Protein AF-Q4C1M5-F1 (afdb_monomer_lite)

pLDDT: mean 77.88, std 22.07, range [32.66, 98.25]

Sequence (222 aa):
MKLYQLATAAVITLASIFSNPIESLHQKKLTISSASAQSAYEGVRIPITENTPVGEINHFFFMIDNLWRYNAYFSQADKQAMIEDLDKIQTLTEYDNYSLICDIYMIAEAYDKAVKACEKDLKDGKVESNGIDKAYIATKQYDKAIKSIKKDKQNLDAEKDGTYLSLLHQKLGSIYFTLGQYNEAIKEYKKGLKMLKENKEKIECKTCITDSFQLSSAAWRK

Radius of gyration: 22.56 Å; chains: 1; bounding box: 46×61×69 Å

Secondary structure (DSSP, 8-state):
--THHHHHHHHHHHHHHHH-TTTTTT--S-----SS---TTGGG-----TT--HHHHHHHHHHHHHHHHTT----HHHHHHHHHHHHHHHHHS----HHHHHHHHHHTT-HHHHHHHHHHHHHTT-SS--SHHHHHHHTT-HHHHHHHHHHHHHT--TTTSHHHHHHHHHHHHHHHHHTT-HHHHHHHHHHHHHHHHHHHHHHHHHHHHHTGGGSSTTTT--

Structure (mmCIF, N/CA/C/O backbone):
data_AF-Q4C1M5-F1
#
_entry.id   AF-Q4C1M5-F1
#
loop_
_atom_site.group_PDB
_atom_site.id
_atom_site.type_symbol
_atom_site.label_atom_id
_atom_site.label_alt_id
_atom_site.label_comp_id
_atom_site.label_asym_id
_atom_site.label_entity_id
_atom_site.label_seq_id
_atom_site.pdbx_PDB_ins_code
_atom_site.Cartn_x
_atom_site.Cartn_y
_atom_site.Cartn_z
_atom_site.occupancy
_atom_site.B_iso_or_equiv
_atom_site.auth_seq_id
_atom_site.auth_comp_id
_atom_site.auth_asym_id
_atom_site.auth_atom_id
_atom_site.pdbx_PDB_model_num
ATOM 1 N N . MET A 1 1 ? -21.669 24.461 -29.499 1.00 46.06 1 MET A N 1
ATOM 2 C CA . MET A 1 1 ? -21.192 23.457 -28.520 1.00 46.06 1 MET A CA 1
ATOM 3 C C . MET A 1 1 ? -22.294 23.300 -27.477 1.00 46.06 1 MET A C 1
ATOM 5 O O . MET A 1 1 ? -22.712 24.305 -26.920 1.00 46.06 1 MET A O 1
ATOM 9 N N . LYS A 1 2 ? -22.919 22.119 -27.376 1.00 36.41 2 LYS A N 1
ATOM 10 C CA . LYS A 1 2 ? -24.231 21.933 -26.720 1.00 36.41 2 LYS A CA 1
ATOM 11 C C . LYS A 1 2 ? -24.089 21.855 -25.189 1.00 36.41 2 LYS A C 1
ATOM 13 O O . LYS A 1 2 ? -23.249 21.109 -24.700 1.00 36.41 2 LYS A O 1
ATOM 18 N N . LEU A 1 3 ? -24.976 22.550 -24.465 1.00 37.38 3 LEU A N 1
ATOM 19 C CA . LEU A 1 3 ? -25.122 22.621 -22.992 1.00 37.38 3 LEU A CA 1
ATOM 20 C C . LEU A 1 3 ? -25.119 21.266 -22.243 1.00 37.38 3 LEU A C 1
ATOM 22 O O . LEU A 1 3 ? -24.933 21.236 -21.031 1.00 37.38 3 LEU A O 1
ATOM 26 N N . TYR A 1 4 ? -25.264 20.143 -22.952 1.00 38.62 4 TYR A N 1
ATOM 27 C CA . TYR A 1 4 ? -25.239 18.791 -22.390 1.00 38.62 4 TYR A CA 1
ATOM 28 C C . TYR A 1 4 ? -23.877 18.360 -21.818 1.00 38.62 4 TYR A C 1
ATOM 30 O O . TYR A 1 4 ? -23.855 17.569 -20.880 1.00 38.62 4 TYR A O 1
ATOM 38 N N . GLN A 1 5 ? -22.750 18.889 -22.315 1.00 40.41 5 GLN A N 1
ATOM 39 C CA . GLN A 1 5 ? -21.422 18.505 -21.799 1.00 40.41 5 GLN A CA 1
ATOM 40 C C . GLN A 1 5 ? -21.120 19.077 -20.402 1.00 40.41 5 GLN A C 1
ATOM 42 O O . GLN A 1 5 ? -20.398 18.453 -19.626 1.00 40.41 5 GLN A O 1
ATOM 47 N N . LEU A 1 6 ? -21.717 20.222 -20.049 1.00 39.78 6 LEU A N 1
ATOM 48 C CA . LEU A 1 6 ? -21.569 20.834 -18.722 1.00 39.78 6 LEU A CA 1
ATOM 49 C C . LEU A 1 6 ? -22.363 20.075 -17.646 1.00 39.78 6 LEU A C 1
ATOM 51 O O . LEU A 1 6 ? -21.911 19.972 -16.507 1.00 39.78 6 LEU A O 1
ATOM 55 N N . ALA A 1 7 ? -23.506 19.485 -18.009 1.00 37.97 7 ALA A N 1
ATOM 56 C CA . ALA A 1 7 ? -24.323 18.708 -17.079 1.00 37.97 7 ALA A CA 1
ATOM 57 C C . ALA A 1 7 ? -23.660 17.372 -16.695 1.00 37.97 7 ALA A C 1
ATOM 59 O O . ALA A 1 7 ? -23.698 16.979 -15.531 1.00 37.97 7 ALA A O 1
ATOM 60 N N . THR A 1 8 ? -22.989 16.696 -17.634 1.00 43.56 8 THR A N 1
ATOM 61 C CA . THR A 1 8 ? -22.274 15.438 -17.350 1.00 43.56 8 THR A CA 1
ATOM 62 C C . THR A 1 8 ? -21.055 15.631 -16.452 1.00 43.56 8 THR A C 1
ATOM 64 O O . THR A 1 8 ? -20.799 14.786 -15.599 1.00 43.56 8 THR A O 1
ATOM 67 N N . ALA A 1 9 ? -20.340 16.754 -16.581 1.00 38.09 9 ALA A N 1
ATOM 68 C CA . ALA A 1 9 ? -19.201 17.052 -15.715 1.00 38.09 9 ALA A CA 1
ATOM 69 C C . ALA A 1 9 ? -19.640 17.254 -14.253 1.00 38.09 9 ALA A C 1
ATOM 71 O O . ALA A 1 9 ? -19.045 16.666 -13.355 1.00 38.09 9 ALA A O 1
ATOM 72 N N . ALA A 1 10 ? -20.730 17.995 -14.019 1.00 41.12 10 ALA A N 1
ATOM 73 C CA . ALA A 1 10 ? -21.233 18.275 -12.672 1.00 41.12 10 ALA A CA 1
ATOM 74 C C . ALA A 1 10 ? -21.775 17.028 -11.940 1.00 41.12 10 ALA A C 1
ATOM 76 O O . ALA A 1 10 ? -21.633 16.912 -10.722 1.00 41.12 10 ALA A O 1
ATOM 77 N N . VAL A 1 11 ? -22.366 16.073 -12.670 1.00 40.09 11 VAL A N 1
ATOM 78 C CA . VAL A 1 11 ? -22.903 14.828 -12.086 1.00 40.09 11 VAL A CA 1
ATOM 79 C C . VAL A 1 11 ? -21.783 13.868 -11.668 1.00 40.09 11 VAL A C 1
ATOM 81 O O . VAL A 1 11 ? -21.888 13.230 -10.620 1.00 40.09 11 VAL A O 1
ATOM 84 N N . ILE A 1 12 ? -20.678 13.812 -12.421 1.00 46.53 12 ILE A N 1
ATOM 85 C CA . ILE A 1 12 ? -19.514 12.980 -12.073 1.00 46.53 12 ILE A CA 1
ATOM 86 C C . ILE A 1 12 ? -18.826 13.518 -10.810 1.00 46.53 12 ILE A C 1
ATOM 88 O O . ILE A 1 12 ? -18.471 12.732 -9.935 1.00 46.53 12 ILE A O 1
ATOM 92 N N . THR A 1 13 ? -18.715 14.844 -10.658 1.00 38.44 13 THR A N 1
ATOM 93 C CA . THR A 1 13 ? -18.082 15.461 -9.477 1.00 38.44 13 THR A CA 1
ATOM 94 C C . THR A 1 13 ? -18.867 15.214 -8.186 1.00 38.44 13 THR A C 1
ATOM 96 O O . THR A 1 13 ? -18.270 15.052 -7.123 1.00 38.44 13 THR A O 1
ATOM 99 N N . LEU A 1 14 ? -20.200 15.141 -8.256 1.00 37.75 14 LEU A N 1
ATOM 100 C CA . LEU A 1 14 ? -21.033 14.861 -7.084 1.00 37.75 14 LEU A CA 1
ATOM 101 C C . LEU A 1 14 ? -20.990 13.380 -6.674 1.00 37.75 14 LEU A C 1
ATOM 103 O O . LEU A 1 14 ? -20.960 13.094 -5.481 1.00 37.75 14 LEU A O 1
ATOM 107 N N . ALA A 1 15 ? -20.908 12.437 -7.618 1.00 38.75 15 ALA A N 1
ATOM 108 C CA . ALA A 1 15 ? -20.861 11.002 -7.304 1.00 38.75 15 ALA A CA 1
ATOM 109 C C . ALA A 1 15 ? -19.543 10.560 -6.627 1.00 38.75 15 ALA A C 1
ATOM 111 O O . ALA A 1 15 ? -19.547 9.669 -5.771 1.00 38.75 15 ALA A O 1
ATOM 112 N N . SER A 1 16 ? -18.422 11.215 -6.945 1.00 39.81 16 SER A N 1
ATOM 113 C CA . SER A 1 16 ? -17.119 10.961 -6.309 1.00 39.81 16 SER A CA 1
ATOM 114 C C . SER A 1 16 ? -17.051 11.410 -4.845 1.00 39.81 16 SER A C 1
ATOM 116 O O . SER A 1 16 ? -16.335 10.799 -4.058 1.00 39.81 16 SER A O 1
ATOM 118 N N . ILE A 1 17 ? -17.835 12.419 -4.447 1.00 41.72 17 ILE A N 1
ATOM 119 C CA . ILE A 1 17 ? -17.845 12.934 -3.066 1.00 41.72 17 ILE A CA 1
ATOM 120 C C . ILE A 1 17 ? -18.542 11.954 -2.105 1.00 41.72 17 ILE A C 1
ATOM 122 O O . ILE A 1 17 ? -18.159 11.859 -0.942 1.00 41.72 17 ILE A O 1
ATOM 126 N N . PHE A 1 18 ? -19.528 11.183 -2.576 1.00 38.06 18 PHE A N 1
ATOM 127 C CA . PHE A 1 18 ? -20.271 10.241 -1.726 1.00 38.06 18 PHE A CA 1
ATOM 128 C C . PHE A 1 18 ? -19.666 8.833 -1.665 1.00 38.06 18 PHE A C 1
ATOM 130 O O . PHE A 1 18 ? -20.023 8.064 -0.774 1.00 38.06 18 PHE A O 1
ATOM 137 N N . SER A 1 19 ? -18.748 8.491 -2.573 1.00 36.97 19 SER A N 1
ATOM 138 C CA . SER A 1 19 ? -18.206 7.128 -2.675 1.00 36.97 19 SER A CA 1
ATOM 139 C C . SER A 1 19 ? -16.925 6.903 -1.861 1.00 36.97 19 SER A C 1
ATOM 141 O O . SER A 1 19 ? -16.537 5.754 -1.672 1.00 36.97 19 SER A O 1
ATOM 143 N N . ASN A 1 20 ? -16.269 7.962 -1.362 1.00 37.59 20 ASN A N 1
ATOM 144 C CA . ASN A 1 20 ? -15.005 7.830 -0.629 1.00 37.59 20 ASN A CA 1
ATOM 145 C C . ASN A 1 20 ? -14.852 8.899 0.481 1.00 37.59 20 ASN A C 1
ATOM 147 O O . ASN A 1 20 ? -14.246 9.949 0.269 1.00 37.59 20 ASN A O 1
ATOM 151 N N . PRO A 1 21 ? -15.361 8.657 1.705 1.00 34.03 21 PRO A N 1
ATOM 152 C CA . PRO A 1 21 ? -15.322 9.642 2.793 1.00 34.03 21 PRO A CA 1
ATOM 153 C C . PRO A 1 21 ? -13.916 9.890 3.375 1.00 34.03 21 PRO A C 1
ATOM 155 O O . PRO A 1 21 ? -13.760 10.723 4.265 1.00 34.03 21 PRO A O 1
ATOM 158 N N . ILE A 1 22 ? -12.894 9.152 2.923 1.00 40.12 22 ILE A N 1
ATOM 159 C CA . ILE A 1 22 ? -11.532 9.202 3.478 1.00 40.12 22 ILE A CA 1
ATOM 160 C C . ILE A 1 22 ? -10.725 10.387 2.911 1.00 40.12 22 ILE A C 1
ATOM 162 O O . ILE A 1 22 ? -9.886 10.939 3.618 1.00 40.12 22 ILE A O 1
ATOM 166 N N . GLU A 1 23 ? -11.006 10.849 1.688 1.00 42.06 23 GLU A N 1
ATOM 167 C CA . GLU A 1 23 ? -10.244 11.942 1.054 1.00 42.06 23 GLU A CA 1
ATOM 168 C C . GLU A 1 23 ? -10.720 13.351 1.444 1.00 42.06 23 GLU A C 1
ATOM 170 O O . GLU A 1 23 ? -9.941 14.305 1.408 1.00 42.06 23 GLU A O 1
ATOM 175 N N . SER A 1 24 ? -11.980 13.517 1.861 1.00 36.47 24 SER A N 1
ATOM 176 C CA . SER A 1 24 ? -12.593 14.853 1.913 1.00 36.47 24 SER A CA 1
ATOM 177 C C . SER A 1 24 ? -12.262 15.686 3.158 1.00 36.47 24 SER A C 1
ATOM 179 O O . SER A 1 24 ? -12.628 16.859 3.210 1.00 36.47 24 SER A O 1
ATOM 181 N N . LEU A 1 25 ? -11.620 15.118 4.184 1.00 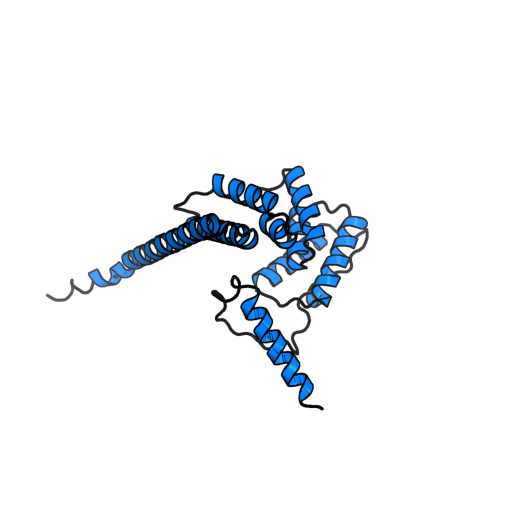34.84 25 LEU A N 1
ATOM 182 C CA . LEU A 1 25 ? -11.438 15.810 5.469 1.00 34.84 25 LEU A CA 1
ATOM 183 C C . LEU A 1 25 ? -10.075 16.494 5.640 1.00 34.84 25 LEU A C 1
ATOM 185 O O . LEU A 1 25 ? -9.946 17.318 6.543 1.00 34.84 25 LEU A O 1
ATOM 189 N N . HIS A 1 26 ? -9.089 16.235 4.769 1.00 37.88 26 HIS A N 1
ATOM 190 C CA . HIS A 1 26 ? -7.743 16.815 4.916 1.00 37.88 26 HIS A CA 1
ATOM 191 C C . HIS A 1 26 ? -7.310 17.798 3.813 1.00 37.88 26 HIS A C 1
ATOM 193 O O . HIS A 1 26 ? -6.286 18.467 3.969 1.00 37.88 26 HIS A O 1
ATOM 199 N N . GLN A 1 27 ? -8.082 17.955 2.734 1.00 41.91 27 GLN A N 1
ATOM 200 C CA . GLN A 1 27 ? -7.707 18.802 1.596 1.00 41.91 27 GLN A CA 1
ATOM 201 C C . GLN A 1 27 ? -8.578 20.060 1.477 1.00 41.91 27 GLN A C 1
ATOM 203 O O . GLN A 1 27 ? -9.412 20.200 0.590 1.00 41.91 27 GLN A O 1
ATOM 208 N N . LYS A 1 28 ? -8.325 21.049 2.340 1.00 37.88 28 LYS A N 1
ATOM 209 C CA . LYS A 1 28 ? -8.510 22.460 1.959 1.00 37.88 28 LYS A CA 1
ATOM 210 C C . LYS A 1 28 ? -7.154 23.022 1.532 1.00 37.88 28 LYS A C 1
ATOM 212 O O . LYS A 1 28 ? -6.492 23.710 2.304 1.00 37.88 28 LYS A O 1
ATOM 217 N N . LYS A 1 29 ? -6.713 22.708 0.313 1.00 36.91 29 LYS A N 1
ATOM 218 C CA . LYS A 1 29 ? -5.597 23.401 -0.355 1.00 36.91 29 LYS A CA 1
ATOM 219 C C . LYS A 1 29 ? -5.812 23.381 -1.870 1.00 36.91 29 LYS A C 1
ATOM 221 O O . LYS A 1 29 ? -6.321 22.399 -2.391 1.00 36.91 29 LYS A O 1
ATOM 226 N N . LEU A 1 30 ? -5.504 24.515 -2.509 1.00 32.66 30 LEU A N 1
ATOM 227 C CA . LEU A 1 30 ? -5.868 24.904 -3.879 1.00 32.66 30 LEU A CA 1
ATOM 228 C C . LEU A 1 30 ? -5.865 23.743 -4.890 1.00 32.66 30 LEU A C 1
ATOM 230 O O . LEU A 1 30 ? -4.808 23.252 -5.277 1.00 32.66 30 LEU A O 1
ATOM 234 N N . THR A 1 31 ? -7.044 23.395 -5.401 1.00 36.91 31 THR A N 1
ATOM 235 C CA . THR A 1 31 ? -7.178 22.637 -6.645 1.00 36.91 31 THR A CA 1
ATOM 236 C C . THR A 1 31 ? -6.845 23.569 -7.809 1.00 36.91 31 THR A C 1
ATOM 238 O O . THR A 1 31 ? -7.650 24.434 -8.165 1.00 36.91 31 THR A O 1
ATOM 241 N N . ILE A 1 32 ? -5.659 23.430 -8.399 1.00 36.84 32 ILE A N 1
ATOM 242 C CA . ILE A 1 32 ? -5.380 24.027 -9.708 1.00 36.84 32 ILE A CA 1
ATOM 243 C C . ILE A 1 32 ? -6.147 23.189 -10.739 1.00 36.84 32 ILE A C 1
ATOM 245 O O . ILE A 1 32 ? -5.939 21.984 -10.848 1.00 36.84 32 ILE A O 1
ATOM 249 N N . SER A 1 33 ? -7.076 23.824 -11.455 1.00 38.34 33 SER A N 1
ATOM 250 C CA . SER A 1 33 ? -7.873 23.229 -12.536 1.00 38.34 33 SER A CA 1
ATOM 251 C C . SER A 1 33 ? -6.967 22.575 -13.594 1.00 38.34 33 SER A C 1
ATOM 253 O O . SER A 1 33 ? -6.268 23.268 -14.330 1.00 38.34 33 SER A O 1
ATOM 255 N N . SER A 1 34 ? -6.986 21.243 -13.688 1.00 49.38 34 SER A N 1
ATOM 256 C CA . SER A 1 34 ? -6.022 20.404 -14.420 1.00 49.38 34 SER A CA 1
ATOM 257 C C . SER A 1 34 ? -6.295 20.228 -15.924 1.00 49.38 34 SER A C 1
ATOM 259 O O . SER A 1 34 ? -6.028 19.170 -16.484 1.00 49.38 34 SER A O 1
ATOM 261 N N . ALA A 1 35 ? -6.783 21.253 -16.624 1.00 35.78 35 ALA A N 1
ATOM 262 C CA . ALA A 1 35 ? -6.996 21.149 -18.076 1.00 35.78 35 ALA A CA 1
ATOM 263 C C . ALA A 1 35 ? -5.714 21.357 -18.915 1.00 35.78 35 ALA A C 1
ATOM 265 O O . ALA A 1 35 ? -5.722 21.084 -20.111 1.00 35.78 35 ALA A O 1
ATOM 266 N N . SER A 1 36 ? -4.618 21.838 -18.314 1.00 42.06 36 SER A N 1
ATOM 267 C CA . SER A 1 36 ? -3.373 22.174 -19.029 1.00 42.06 36 SER A CA 1
ATOM 268 C C . SER A 1 36 ? -2.087 21.776 -18.297 1.00 42.06 36 SER A C 1
ATOM 270 O O . SER A 1 36 ? -1.012 22.249 -18.658 1.00 42.06 36 SER A O 1
ATOM 272 N N . ALA A 1 37 ? -2.170 20.952 -17.249 1.00 48.09 37 ALA A N 1
ATOM 273 C CA . ALA A 1 37 ? -0.971 20.429 -16.605 1.00 48.09 37 ALA A CA 1
ATOM 274 C C . ALA A 1 37 ? -0.358 19.370 -17.530 1.00 48.09 37 ALA A C 1
ATOM 276 O O . ALA A 1 37 ? -0.960 18.323 -17.763 1.00 48.09 37 ALA A O 1
ATOM 277 N N . GLN A 1 38 ? 0.817 19.660 -18.087 1.00 54.31 38 GLN A N 1
ATOM 278 C CA . GLN A 1 38 ? 1.629 18.655 -18.762 1.00 54.31 38 GLN A CA 1
ATOM 279 C C . GLN A 1 38 ? 1.836 17.471 -17.808 1.00 54.31 38 GLN A C 1
ATOM 281 O O . GLN A 1 38 ? 2.061 17.692 -16.616 1.00 54.31 38 GLN A O 1
ATOM 286 N N . SER A 1 39 ? 1.682 16.240 -18.312 1.00 68.06 39 SER A N 1
ATOM 287 C CA . SER A 1 39 ? 1.763 15.031 -17.485 1.00 68.06 39 SER A CA 1
ATOM 288 C C . SER A 1 39 ? 3.058 15.041 -16.670 1.00 68.06 39 SER A C 1
ATOM 290 O O . SER A 1 39 ? 4.156 15.078 -17.228 1.00 68.06 39 SER A O 1
ATOM 292 N N . ALA A 1 40 ? 2.918 15.013 -15.342 1.00 74.75 40 ALA A N 1
ATOM 293 C CA . ALA A 1 40 ? 4.058 14.983 -14.432 1.00 74.75 40 ALA A CA 1
ATOM 294 C C . ALA A 1 40 ? 4.898 13.713 -14.635 1.00 74.75 40 ALA A C 1
ATOM 296 O O . ALA A 1 40 ? 6.110 13.738 -14.440 1.00 74.75 40 ALA A O 1
ATOM 297 N N . TYR A 1 41 ? 4.250 12.622 -15.052 1.00 80.94 41 TYR A N 1
ATOM 298 C CA . TYR A 1 41 ? 4.902 11.351 -15.327 1.00 80.94 41 TYR A CA 1
ATOM 299 C C . TYR A 1 41 ? 5.716 11.381 -16.622 1.00 80.94 41 TYR A C 1
ATOM 301 O O . TYR A 1 41 ? 6.867 10.954 -16.624 1.00 80.94 41 TYR A O 1
ATOM 309 N N . GLU A 1 42 ? 5.164 11.945 -17.700 1.00 80.00 42 GLU A N 1
ATOM 310 C CA . GLU A 1 42 ? 5.873 12.048 -18.982 1.00 80.00 42 GLU A CA 1
ATOM 311 C C . GLU A 1 42 ? 7.189 12.830 -18.834 1.00 80.00 42 GLU A C 1
ATOM 313 O O . GLU A 1 42 ? 8.190 12.490 -19.454 1.00 80.00 42 GLU A O 1
ATOM 318 N N . GLY A 1 43 ? 7.224 13.830 -17.946 1.00 80.56 43 GLY A N 1
ATOM 319 C CA . GLY A 1 43 ? 8.431 14.611 -17.661 1.00 80.56 43 GLY A CA 1
ATOM 320 C C . GLY A 1 43 ? 9.561 13.853 -16.950 1.00 80.56 43 GLY A C 1
ATOM 321 O O . GLY A 1 43 ? 10.682 14.355 -16.920 1.00 80.56 43 GLY A O 1
ATOM 322 N N . VAL A 1 44 ? 9.291 12.677 -16.372 1.00 85.31 44 VAL A N 1
ATOM 323 C CA . VAL A 1 44 ? 10.283 11.867 -15.634 1.00 85.31 44 VAL A CA 1
ATOM 324 C C . VAL A 1 44 ? 10.490 10.473 -16.231 1.00 85.31 44 VAL A C 1
ATOM 326 O O . VAL A 1 44 ? 11.293 9.698 -15.712 1.00 85.31 44 VAL A O 1
ATOM 329 N N . ARG A 1 45 ? 9.754 10.131 -17.292 1.00 88.12 45 ARG A N 1
ATOM 330 C CA . ARG A 1 45 ? 9.776 8.808 -17.915 1.00 88.12 45 ARG A CA 1
ATOM 331 C C . ARG A 1 45 ? 11.106 8.552 -18.626 1.00 88.12 45 ARG A C 1
ATOM 333 O O . ARG A 1 45 ? 11.628 9.422 -19.319 1.00 88.12 45 ARG A O 1
ATOM 340 N N . ILE A 1 46 ? 11.619 7.331 -18.493 1.00 90.19 46 ILE A N 1
ATOM 341 C CA . ILE A 1 46 ? 12.845 6.864 -19.153 1.00 90.19 46 ILE A CA 1
ATOM 342 C C . ILE A 1 46 ? 12.544 5.681 -20.088 1.00 90.19 46 ILE A C 1
ATOM 344 O O . ILE A 1 46 ? 11.601 4.924 -19.837 1.00 90.19 46 ILE A O 1
ATOM 348 N N . PRO A 1 47 ? 13.324 5.472 -21.162 1.00 91.25 47 PRO A N 1
ATOM 349 C CA . PRO A 1 47 ? 13.215 4.261 -21.964 1.00 91.25 47 PRO A CA 1
ATOM 350 C C . PRO A 1 47 ? 13.730 3.042 -21.182 1.00 91.25 47 PRO A C 1
ATOM 352 O O . PRO A 1 47 ? 14.901 2.964 -20.816 1.00 91.25 47 PRO A O 1
ATOM 355 N N . ILE A 1 48 ? 12.859 2.053 -20.967 1.00 94.56 48 ILE A N 1
ATOM 356 C CA . ILE A 1 48 ? 13.233 0.777 -20.343 1.00 94.56 48 ILE A CA 1
ATOM 357 C C . ILE A 1 48 ? 13.689 -0.222 -21.409 1.00 94.56 48 ILE A C 1
ATOM 359 O O . ILE A 1 48 ? 12.938 -0.550 -22.331 1.00 94.56 48 ILE A O 1
ATOM 363 N N . THR A 1 49 ? 14.909 -0.731 -21.252 1.00 94.44 49 THR A N 1
ATOM 364 C CA . THR A 1 49 ? 15.555 -1.737 -22.105 1.00 94.44 49 THR A CA 1
ATOM 365 C C . THR A 1 49 ? 16.236 -2.800 -21.240 1.00 94.44 49 THR A C 1
ATOM 367 O O . THR A 1 49 ? 16.392 -2.612 -20.035 1.00 94.44 49 THR A O 1
ATOM 370 N N . GLU A 1 50 ? 16.698 -3.894 -21.849 1.00 93.25 50 GLU A N 1
ATOM 371 C CA . GLU A 1 50 ? 17.466 -4.940 -21.147 1.00 93.25 50 GLU A CA 1
ATOM 372 C C . GLU A 1 50 ? 18.782 -4.435 -20.528 1.00 93.25 50 GLU A C 1
ATOM 374 O O . GLU A 1 50 ? 19.290 -5.019 -19.576 1.00 93.25 50 GLU A O 1
ATOM 379 N N . ASN A 1 51 ? 19.308 -3.312 -21.030 1.00 93.62 51 ASN A N 1
ATOM 380 C CA . ASN A 1 51 ? 20.564 -2.715 -20.579 1.00 93.62 51 ASN A CA 1
ATOM 381 C C . ASN A 1 51 ? 20.359 -1.497 -19.662 1.00 93.62 51 ASN A C 1
ATOM 383 O O . ASN A 1 51 ? 21.331 -0.812 -19.343 1.00 93.62 51 ASN A O 1
ATOM 387 N N . THR A 1 52 ? 19.120 -1.188 -19.258 1.00 95.50 52 THR A N 1
ATOM 388 C CA . THR A 1 52 ? 18.847 -0.040 -18.381 1.00 95.50 52 THR A CA 1
ATOM 389 C C . THR A 1 52 ? 19.486 -0.276 -17.003 1.00 95.50 52 THR A C 1
ATOM 391 O O . THR A 1 52 ? 19.127 -1.240 -16.321 1.00 95.50 52 THR A O 1
ATOM 394 N N . PRO A 1 53 ? 20.424 0.579 -16.548 1.00 95.31 53 PRO A N 1
ATOM 395 C CA . PRO A 1 53 ? 21.114 0.382 -15.279 1.00 95.31 53 PRO A CA 1
ATOM 396 C C . PRO A 1 53 ? 20.167 0.432 -14.075 1.00 95.31 53 PRO A C 1
ATOM 398 O O . PRO A 1 53 ? 19.306 1.306 -13.977 1.00 95.31 53 PRO A O 1
ATOM 401 N N . VAL A 1 54 ? 20.409 -0.421 -13.074 1.00 93.50 54 VAL A N 1
ATOM 402 C CA . VAL A 1 54 ? 19.634 -0.444 -11.814 1.00 93.50 54 VAL A CA 1
ATOM 403 C C . VAL A 1 54 ? 19.600 0.928 -11.126 1.00 93.50 54 VAL A C 1
ATOM 405 O O . VAL A 1 54 ? 18.578 1.318 -10.566 1.00 93.50 54 VAL A O 1
ATOM 408 N N . GLY A 1 55 ? 20.699 1.688 -11.188 1.00 94.12 55 GLY A N 1
ATOM 409 C CA . GLY A 1 55 ? 20.757 3.049 -10.644 1.00 94.12 55 GLY A CA 1
ATOM 410 C C . GLY A 1 55 ? 19.791 4.020 -11.332 1.00 94.12 55 GLY A C 1
ATOM 411 O O . GLY A 1 55 ? 19.195 4.860 -10.662 1.00 94.12 55 GLY A O 1
ATOM 412 N N . GLU A 1 56 ? 19.586 3.866 -12.641 1.00 94.94 56 GLU A N 1
ATOM 413 C CA . GLU A 1 56 ? 18.643 4.674 -13.419 1.00 94.94 56 GLU A CA 1
ATOM 414 C C . GLU A 1 56 ? 17.195 4.308 -13.073 1.00 94.94 56 GLU A C 1
ATOM 416 O O . GLU A 1 56 ? 16.379 5.194 -12.830 1.00 94.94 56 GLU A O 1
ATOM 421 N N . ILE A 1 57 ? 16.902 3.011 -12.921 1.00 95.75 57 ILE A N 1
ATOM 422 C CA . ILE A 1 57 ? 15.587 2.518 -12.472 1.00 95.75 57 ILE A CA 1
ATOM 423 C C . ILE A 1 57 ? 15.263 3.034 -11.063 1.00 95.75 57 ILE A C 1
ATOM 425 O O . ILE A 1 57 ? 14.157 3.509 -10.807 1.00 95.75 57 ILE A O 1
ATOM 429 N N . ASN A 1 58 ? 16.235 3.006 -10.148 1.00 94.75 58 ASN A N 1
ATOM 430 C CA . ASN A 1 58 ? 16.058 3.545 -8.799 1.00 94.75 58 ASN A CA 1
ATOM 431 C C . ASN A 1 58 ? 15.806 5.055 -8.810 1.00 94.75 58 ASN A C 1
ATOM 433 O O . ASN A 1 58 ? 14.948 5.534 -8.068 1.00 94.75 58 ASN A O 1
ATOM 437 N N . HIS A 1 59 ? 16.529 5.808 -9.644 1.00 92.88 59 HIS A N 1
ATOM 438 C CA . HIS A 1 59 ? 16.283 7.239 -9.797 1.00 92.88 59 HIS A CA 1
ATOM 439 C C . HIS A 1 59 ? 14.880 7.505 -10.354 1.00 92.88 59 HIS A C 1
ATOM 441 O O . HIS A 1 59 ? 14.152 8.329 -9.807 1.00 92.88 59 HIS A O 1
ATOM 447 N N . PHE A 1 60 ? 14.464 6.757 -11.374 1.00 94.06 60 PHE A N 1
ATOM 448 C CA . PHE A 1 60 ? 13.122 6.828 -11.943 1.00 94.06 60 PHE A CA 1
ATOM 449 C C . PHE A 1 60 ? 12.027 6.573 -10.895 1.00 94.06 60 PHE A C 1
ATOM 451 O O . PHE A 1 60 ? 11.115 7.387 -10.746 1.00 94.06 60 PHE A O 1
ATOM 458 N N . PHE A 1 61 ? 12.146 5.511 -10.094 1.00 94.62 61 PHE A N 1
ATOM 459 C CA . PHE A 1 61 ? 11.196 5.232 -9.009 1.00 94.62 61 PHE A CA 1
ATOM 460 C C . PHE A 1 61 ? 11.189 6.320 -7.937 1.00 94.62 61 PHE A C 1
ATOM 462 O O . PHE A 1 61 ? 10.118 6.738 -7.498 1.00 94.62 61 PHE A O 1
ATOM 469 N N . PHE A 1 62 ? 12.362 6.835 -7.562 1.00 92.25 62 PHE A N 1
ATOM 470 C CA . PHE A 1 62 ? 12.471 7.961 -6.637 1.00 92.25 62 PHE A CA 1
ATOM 471 C C . PHE A 1 62 ? 11.749 9.207 -7.166 1.00 92.25 62 PHE A C 1
ATOM 473 O O . PHE A 1 62 ? 11.071 9.898 -6.404 1.00 92.25 62 PHE A O 1
ATOM 480 N N . MET A 1 63 ? 11.848 9.501 -8.463 1.00 93.69 63 MET A N 1
ATOM 481 C CA . MET A 1 63 ? 11.146 10.633 -9.071 1.00 93.69 63 MET A CA 1
ATOM 482 C C . MET A 1 63 ? 9.623 10.457 -9.009 1.00 93.69 63 MET A C 1
ATOM 484 O O . MET A 1 63 ? 8.924 11.395 -8.622 1.00 93.69 63 MET A O 1
ATOM 488 N N . ILE A 1 64 ? 9.103 9.261 -9.310 1.00 92.19 64 ILE A N 1
ATOM 489 C CA . ILE A 1 64 ? 7.661 8.972 -9.212 1.00 92.19 64 ILE A CA 1
ATOM 490 C C . ILE A 1 64 ? 7.169 9.106 -7.766 1.00 92.19 64 ILE A C 1
ATOM 492 O O . ILE A 1 64 ? 6.156 9.765 -7.525 1.00 92.19 64 ILE A O 1
ATOM 496 N N . ASP A 1 65 ? 7.885 8.520 -6.803 1.00 90.06 65 ASP A N 1
ATOM 497 C CA . ASP A 1 65 ? 7.524 8.590 -5.383 1.00 90.06 65 ASP A CA 1
ATOM 498 C C . ASP A 1 65 ? 7.507 10.042 -4.880 1.00 90.06 65 ASP A C 1
ATOM 500 O O . ASP A 1 65 ? 6.557 10.457 -4.215 1.00 90.06 65 ASP A O 1
ATOM 504 N N . ASN A 1 66 ? 8.489 10.866 -5.266 1.00 90.06 66 ASN A N 1
ATOM 505 C CA . ASN A 1 66 ? 8.475 12.293 -4.935 1.00 90.06 66 ASN A CA 1
ATOM 506 C C . ASN A 1 66 ? 7.259 13.008 -5.521 1.00 90.06 66 ASN A C 1
ATOM 508 O O . ASN A 1 66 ? 6.567 13.724 -4.798 1.00 90.06 66 ASN A O 1
ATOM 512 N N . LEU A 1 67 ? 6.971 12.808 -6.809 1.00 90.19 67 LEU A N 1
ATOM 513 C CA . LEU A 1 67 ? 5.794 13.400 -7.445 1.00 90.19 67 LEU A CA 1
ATOM 514 C C . LEU A 1 67 ? 4.512 13.017 -6.696 1.00 90.19 67 LEU A C 1
ATOM 516 O O . LEU A 1 67 ? 3.701 13.888 -6.379 1.00 90.19 67 LEU A O 1
ATOM 520 N N . TRP A 1 68 ? 4.361 11.744 -6.336 1.00 88.56 68 TRP A N 1
ATOM 521 C CA . TRP A 1 68 ? 3.218 11.270 -5.561 1.00 88.56 68 TRP A CA 1
ATOM 522 C C . TRP A 1 68 ? 3.143 11.910 -4.165 1.00 88.56 68 TRP A C 1
ATOM 524 O O . TRP A 1 68 ? 2.088 12.420 -3.784 1.00 88.56 68 TRP A O 1
ATOM 534 N N . ARG A 1 69 ? 4.259 11.987 -3.424 1.00 85.56 69 ARG A N 1
ATOM 535 C CA . ARG A 1 69 ? 4.320 12.645 -2.100 1.00 85.56 69 ARG A CA 1
ATOM 536 C C . ARG A 1 69 ? 3.956 14.128 -2.153 1.00 85.56 69 ARG A C 1
ATOM 538 O O . ARG A 1 69 ? 3.367 14.645 -1.203 1.00 85.56 69 ARG A O 1
ATOM 545 N N . TYR A 1 70 ? 4.275 14.807 -3.252 1.00 87.00 70 TYR A N 1
ATOM 546 C CA . TYR A 1 70 ? 3.895 16.201 -3.496 1.00 87.00 70 TYR A CA 1
ATOM 547 C C . TYR A 1 70 ? 2.500 16.357 -4.130 1.00 87.00 70 TYR A C 1
ATOM 549 O O . TYR A 1 70 ? 2.137 17.460 -4.538 1.00 87.00 70 TYR A O 1
ATOM 557 N N . ASN A 1 71 ? 1.684 15.295 -4.138 1.00 82.94 71 ASN A N 1
ATOM 558 C CA . ASN A 1 71 ? 0.326 15.252 -4.693 1.00 82.94 71 ASN A CA 1
ATOM 559 C C . ASN A 1 71 ? 0.261 15.671 -6.170 1.00 82.94 71 ASN A C 1
ATOM 561 O O . ASN A 1 71 ? -0.676 16.360 -6.587 1.00 82.94 71 ASN A O 1
ATOM 565 N N . ALA A 1 72 ? 1.256 15.273 -6.967 1.00 87.31 72 ALA A N 1
ATOM 566 C CA . ALA A 1 72 ? 1.178 15.414 -8.412 1.00 87.31 72 ALA A CA 1
ATOM 567 C C . ALA A 1 72 ? -0.037 14.649 -8.954 1.00 87.31 72 ALA A C 1
ATOM 569 O O . ALA A 1 72 ? -0.377 13.558 -8.492 1.00 87.31 72 ALA A O 1
ATOM 570 N N . TYR A 1 73 ? -0.692 15.232 -9.954 1.00 83.31 73 TYR A N 1
ATOM 571 C CA . TYR A 1 73 ? -1.797 14.581 -10.642 1.00 83.31 73 TYR A CA 1
ATOM 572 C C . TYR A 1 73 ? -1.263 13.584 -11.677 1.00 83.31 73 TYR A C 1
ATOM 574 O O . TYR A 1 73 ? -0.507 13.973 -12.567 1.00 83.31 73 TYR A O 1
ATOM 582 N N . PHE A 1 74 ? -1.706 12.327 -11.584 1.00 86.75 74 PHE A N 1
ATOM 583 C CA . PHE A 1 74 ? -1.476 11.292 -12.592 1.00 86.75 74 PHE A CA 1
ATOM 584 C C . PHE A 1 74 ? -2.785 10.961 -13.307 1.00 86.75 74 PHE A C 1
ATOM 586 O O . PHE A 1 74 ? -3.758 10.508 -12.693 1.00 86.75 74 PHE A O 1
ATOM 593 N N . SER A 1 75 ? -2.810 11.191 -14.616 1.00 88.62 75 SER A N 1
ATOM 594 C CA . SER A 1 75 ? -3.920 10.800 -15.479 1.00 88.62 75 SER A CA 1
ATOM 595 C C . SER A 1 75 ? -4.005 9.276 -15.616 1.00 88.62 75 SER A C 1
ATOM 597 O O . SER A 1 75 ? -3.080 8.542 -15.272 1.00 88.62 75 SER A O 1
ATOM 599 N N . GLN A 1 76 ? -5.111 8.774 -16.169 1.00 88.44 76 GLN A N 1
ATOM 600 C CA . GLN A 1 76 ? -5.238 7.341 -16.461 1.00 88.44 76 GLN A CA 1
ATOM 601 C C . GLN A 1 76 ? -4.190 6.853 -17.475 1.00 88.44 76 GLN A C 1
ATOM 603 O O . GLN A 1 76 ? -3.722 5.724 -17.373 1.00 88.44 76 GLN A O 1
ATOM 608 N N . ALA A 1 77 ? -3.778 7.712 -18.413 1.00 89.62 77 ALA A N 1
ATOM 609 C CA . ALA A 1 77 ? -2.705 7.392 -19.350 1.00 89.62 77 ALA A CA 1
ATOM 610 C C . ALA A 1 77 ? -1.351 7.260 -18.634 1.00 89.62 77 ALA A C 1
ATOM 612 O O . ALA A 1 77 ? -0.602 6.332 -18.921 1.00 89.62 77 ALA A O 1
ATOM 613 N N . ASP A 1 78 ? -1.076 8.128 -17.657 1.00 92.06 78 ASP A N 1
ATOM 614 C CA . ASP A 1 78 ? 0.160 8.074 -16.865 1.00 92.06 78 ASP A CA 1
ATOM 615 C C . ASP A 1 78 ? 0.233 6.789 -16.051 1.00 92.06 78 ASP A C 1
ATOM 617 O O . ASP A 1 78 ? 1.239 6.087 -16.076 1.00 92.06 78 ASP A O 1
ATOM 621 N N . LYS A 1 79 ? -0.870 6.443 -15.382 1.00 93.38 79 LYS A N 1
ATOM 622 C CA . LYS A 1 79 ? -0.992 5.192 -14.630 1.00 93.38 79 LYS A CA 1
ATOM 623 C C . LYS A 1 79 ? -0.779 3.981 -15.536 1.00 93.38 79 LYS A C 1
ATOM 625 O O . LYS A 1 79 ? -0.042 3.071 -15.174 1.00 93.38 79 LYS A O 1
ATOM 630 N N . GLN A 1 80 ? -1.360 3.982 -16.734 1.00 93.88 80 GLN A N 1
ATOM 631 C CA . GLN A 1 80 ? -1.165 2.898 -17.695 1.00 93.88 80 GLN A CA 1
ATOM 632 C C . GLN A 1 80 ? 0.293 2.796 -18.168 1.00 93.88 80 GLN A C 1
ATOM 634 O O . GLN A 1 80 ? 0.846 1.698 -18.216 1.00 93.88 80 GLN A O 1
ATOM 639 N N . ALA A 1 81 ? 0.942 3.925 -18.446 1.00 93.12 81 ALA A N 1
ATOM 640 C CA . ALA A 1 81 ? 2.345 3.954 -18.841 1.00 93.12 81 ALA A CA 1
ATOM 641 C C . ALA A 1 81 ? 3.282 3.491 -17.705 1.00 93.12 81 ALA A C 1
ATOM 643 O O . ALA A 1 81 ? 4.208 2.725 -17.965 1.00 93.12 81 ALA A O 1
ATOM 644 N N . MET A 1 82 ? 2.986 3.845 -16.446 1.00 95.62 82 MET A N 1
ATOM 645 C CA . MET A 1 82 ? 3.673 3.296 -15.265 1.00 95.62 82 MET A CA 1
ATOM 646 C C . MET A 1 82 ? 3.592 1.773 -15.222 1.00 95.62 82 MET A C 1
ATOM 648 O O . MET A 1 82 ? 4.595 1.110 -14.969 1.00 95.62 82 MET A O 1
ATOM 652 N N . ILE A 1 83 ? 2.408 1.212 -15.477 1.00 96.75 83 ILE A N 1
ATOM 653 C CA . ILE A 1 83 ? 2.192 -0.238 -15.470 1.00 96.75 83 ILE A CA 1
ATOM 654 C C . ILE A 1 83 ? 3.015 -0.915 -16.570 1.00 96.75 83 ILE A C 1
ATOM 656 O O . ILE A 1 83 ? 3.630 -1.948 -16.316 1.00 96.75 83 ILE A O 1
ATOM 660 N N . GLU A 1 84 ? 3.040 -0.341 -17.772 1.00 95.94 84 GLU A N 1
ATOM 661 C CA . GLU A 1 84 ? 3.818 -0.867 -18.899 1.00 95.94 84 GLU A CA 1
ATOM 662 C C . GLU A 1 84 ? 5.324 -0.827 -18.637 1.00 95.94 84 GLU A C 1
ATOM 664 O O . GLU A 1 84 ? 6.034 -1.785 -18.942 1.00 95.94 84 GLU A O 1
ATOM 669 N N . ASP A 1 85 ? 5.827 0.270 -18.074 1.00 96.12 85 ASP A N 1
ATOM 670 C CA . ASP A 1 85 ? 7.252 0.403 -17.786 1.00 96.12 85 ASP A CA 1
ATOM 671 C C . ASP A 1 85 ? 7.676 -0.510 -16.631 1.00 96.12 85 ASP A C 1
ATOM 673 O O . ASP A 1 85 ? 8.746 -1.111 -16.701 1.00 96.12 85 ASP A O 1
ATOM 677 N N . LEU A 1 86 ? 6.820 -0.712 -15.624 1.00 96.50 86 LEU A N 1
ATOM 678 C CA . LEU A 1 86 ? 7.047 -1.723 -14.589 1.00 96.50 86 LEU A CA 1
ATOM 679 C C . LEU A 1 86 ? 7.066 -3.146 -15.159 1.00 96.50 86 LEU A C 1
ATOM 681 O O . LEU A 1 86 ? 7.960 -3.916 -14.812 1.00 96.50 86 LEU A O 1
ATOM 685 N N . ASP A 1 87 ? 6.152 -3.492 -16.071 1.00 96.25 87 ASP A N 1
ATOM 686 C CA . ASP A 1 87 ? 6.162 -4.801 -16.740 1.00 96.25 87 ASP A CA 1
ATOM 687 C C . ASP A 1 87 ? 7.463 -5.017 -17.526 1.00 96.25 87 ASP A C 1
ATOM 689 O O . ASP A 1 87 ? 8.054 -6.101 -17.471 1.00 96.25 87 ASP A O 1
ATOM 693 N N . LYS A 1 88 ? 7.950 -3.981 -18.225 1.00 96.56 88 LYS A N 1
ATOM 694 C CA . LYS A 1 88 ? 9.247 -4.025 -18.918 1.00 96.56 88 LYS A CA 1
ATOM 695 C C . LYS A 1 88 ? 10.399 -4.189 -17.940 1.00 96.56 88 LYS A C 1
ATOM 697 O O . LYS A 1 88 ? 11.247 -5.036 -18.187 1.00 96.56 88 LYS A O 1
ATOM 702 N N . ILE A 1 89 ? 10.429 -3.439 -16.836 1.00 96.50 89 ILE A N 1
ATOM 703 C CA . ILE A 1 89 ? 11.476 -3.564 -15.808 1.00 96.50 89 ILE A CA 1
ATOM 704 C C . ILE A 1 89 ? 11.523 -5.007 -15.297 1.00 96.50 89 ILE A C 1
ATOM 706 O O . ILE A 1 89 ? 12.588 -5.614 -15.268 1.00 96.50 89 ILE A O 1
ATOM 710 N N . GLN A 1 90 ? 10.368 -5.589 -14.974 1.00 94.75 90 GLN A N 1
ATOM 711 C CA . GLN A 1 90 ? 10.278 -6.956 -14.456 1.00 94.75 90 GLN A CA 1
ATOM 712 C C . GLN A 1 90 ? 10.616 -8.042 -15.489 1.00 94.75 90 GLN A C 1
ATOM 714 O O . GLN A 1 90 ? 10.960 -9.154 -15.097 1.00 94.75 90 GLN A O 1
ATOM 719 N N . THR A 1 91 ? 10.483 -7.750 -16.786 1.00 96.25 91 THR A N 1
ATOM 720 C CA . THR A 1 91 ? 10.710 -8.724 -17.870 1.00 96.25 91 THR A CA 1
ATOM 721 C C . THR A 1 91 ? 12.113 -8.630 -18.462 1.00 96.25 91 THR A C 1
ATOM 723 O O . THR A 1 91 ? 12.695 -9.649 -18.821 1.00 96.25 91 THR A O 1
ATOM 726 N N . LEU A 1 92 ? 12.635 -7.413 -18.613 1.00 94.94 92 LEU A N 1
ATOM 727 C CA . LEU A 1 92 ? 13.872 -7.132 -19.341 1.00 94.94 92 LEU A CA 1
ATOM 728 C C . LEU A 1 92 ? 15.088 -7.000 -18.425 1.00 94.94 92 LEU A C 1
ATOM 730 O O . LEU A 1 92 ? 16.208 -7.073 -18.912 1.00 94.94 92 LEU A O 1
ATOM 734 N N . THR A 1 93 ? 14.889 -6.777 -17.125 1.00 92.75 93 THR A N 1
ATOM 735 C CA . THR A 1 93 ? 15.981 -6.473 -16.193 1.00 92.75 93 THR A CA 1
ATOM 736 C C . THR A 1 93 ? 15.985 -7.437 -15.011 1.00 92.75 93 THR A C 1
ATOM 738 O O . THR A 1 93 ? 14.968 -8.046 -14.685 1.00 92.75 93 THR A O 1
ATOM 741 N N . GLU A 1 94 ? 17.118 -7.535 -14.315 1.00 89.19 94 GLU A N 1
ATOM 742 C CA . GLU A 1 94 ? 17.242 -8.307 -13.069 1.00 89.19 94 GLU A CA 1
ATOM 743 C C . GLU 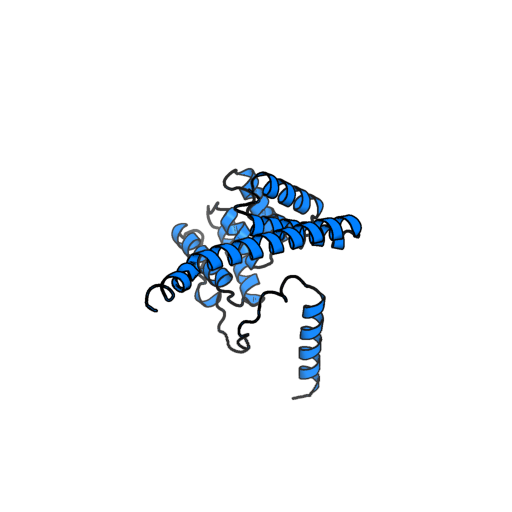A 1 94 ? 16.774 -7.518 -11.827 1.00 89.19 94 GLU A C 1
ATOM 745 O O . GLU A 1 94 ? 17.147 -7.834 -10.698 1.00 89.19 94 GLU A O 1
ATOM 750 N N . TYR A 1 95 ? 15.972 -6.464 -12.010 1.00 93.12 95 TYR A N 1
ATOM 751 C CA . TYR A 1 95 ? 15.533 -5.599 -10.919 1.00 93.12 95 TYR A CA 1
ATOM 752 C C . TYR A 1 95 ? 14.625 -6.345 -9.923 1.00 93.12 95 TYR A C 1
ATOM 754 O O . TYR A 1 95 ? 13.527 -6.791 -10.263 1.00 93.12 95 TYR A O 1
ATOM 762 N N . ASP A 1 96 ? 15.064 -6.451 -8.667 1.00 89.50 96 ASP A N 1
ATOM 763 C CA . ASP A 1 96 ? 14.451 -7.314 -7.648 1.00 89.50 96 ASP A CA 1
ATOM 764 C C . ASP A 1 96 ? 13.969 -6.568 -6.389 1.00 89.50 96 ASP A C 1
ATOM 766 O O . ASP A 1 96 ? 13.666 -7.191 -5.364 1.00 89.50 96 ASP A O 1
ATOM 770 N N . ASN A 1 97 ? 13.870 -5.236 -6.441 1.00 91.31 97 ASN A N 1
ATOM 771 C CA . ASN A 1 97 ? 13.331 -4.447 -5.334 1.00 91.31 97 ASN A CA 1
ATOM 772 C C . ASN A 1 97 ? 11.795 -4.415 -5.390 1.00 91.31 97 ASN A C 1
ATOM 774 O O . ASN A 1 97 ? 11.176 -3.497 -5.937 1.00 91.31 97 ASN A O 1
ATOM 778 N N . TYR A 1 98 ? 11.181 -5.452 -4.822 1.00 91.56 98 TYR A N 1
ATOM 779 C CA . TYR A 1 98 ? 9.731 -5.630 -4.830 1.00 91.56 98 TYR A CA 1
ATOM 780 C C . TYR A 1 98 ? 8.974 -4.630 -3.955 1.00 91.56 98 TYR A C 1
ATOM 782 O O . TYR A 1 98 ? 7.818 -4.351 -4.271 1.00 91.56 98 TYR A O 1
ATOM 790 N N . SER A 1 99 ? 9.608 -4.034 -2.938 1.00 89.56 99 SER A N 1
ATOM 791 C CA . SER A 1 99 ? 9.017 -2.919 -2.187 1.00 89.56 99 SER A CA 1
ATOM 792 C C . SER A 1 99 ? 8.740 -1.728 -3.104 1.00 89.56 99 SER A C 1
ATOM 794 O O . SER A 1 99 ? 7.617 -1.236 -3.129 1.00 89.56 99 SER A O 1
ATOM 796 N N . LEU A 1 100 ? 9.717 -1.293 -3.909 1.00 91.44 100 LEU A N 1
ATOM 797 C CA . LEU A 1 100 ? 9.499 -0.160 -4.815 1.00 91.44 100 LEU A CA 1
ATOM 798 C C . LEU A 1 100 ? 8.513 -0.511 -5.936 1.00 91.44 100 LEU A C 1
ATOM 800 O O . LEU A 1 100 ? 7.635 0.287 -6.248 1.00 91.44 100 LEU A O 1
ATOM 804 N N . ILE A 1 101 ? 8.583 -1.725 -6.493 1.00 93.56 101 ILE A N 1
ATOM 805 C CA . ILE A 1 101 ? 7.596 -2.192 -7.484 1.00 93.56 101 ILE A CA 1
ATOM 806 C C . ILE A 1 101 ? 6.172 -2.166 -6.896 1.00 93.56 101 ILE A C 1
ATOM 808 O O . ILE A 1 101 ? 5.238 -1.710 -7.557 1.00 93.56 101 ILE A O 1
ATOM 812 N N . CYS A 1 102 ? 5.999 -2.646 -5.661 1.00 93.00 102 CYS A N 1
ATOM 813 C CA . CYS A 1 102 ? 4.735 -2.603 -4.921 1.00 93.00 102 CYS A CA 1
ATOM 814 C C . CYS A 1 102 ? 4.220 -1.161 -4.798 1.00 93.00 102 CYS A C 1
ATOM 816 O O . CYS A 1 102 ? 3.083 -0.894 -5.193 1.00 93.00 102 CYS A O 1
ATOM 818 N N . ASP A 1 103 ? 5.059 -0.229 -4.341 1.00 91.38 103 ASP A N 1
ATOM 819 C CA . ASP A 1 103 ? 4.689 1.179 -4.163 1.00 91.38 103 ASP A CA 1
ATOM 820 C C . ASP A 1 103 ? 4.275 1.845 -5.483 1.00 91.38 103 ASP A C 1
ATOM 822 O O . ASP A 1 103 ? 3.225 2.489 -5.548 1.00 91.38 103 ASP A O 1
ATOM 826 N N . ILE A 1 104 ? 5.029 1.647 -6.569 1.00 93.88 104 ILE A N 1
ATOM 827 C CA . ILE A 1 104 ? 4.678 2.255 -7.860 1.00 93.88 104 ILE A CA 1
ATOM 828 C C . ILE A 1 104 ? 3.400 1.630 -8.441 1.00 93.88 104 ILE A C 1
ATOM 830 O O . ILE A 1 104 ? 2.550 2.361 -8.952 1.00 93.88 104 ILE A O 1
ATOM 834 N N . TYR A 1 105 ? 3.172 0.317 -8.302 1.00 95.62 105 TYR A N 1
ATOM 835 C CA . TYR A 1 105 ? 1.884 -0.273 -8.695 1.00 95.62 105 TYR A CA 1
ATOM 836 C C . TYR A 1 105 ? 0.708 0.254 -7.865 1.00 95.62 105 TYR A C 1
ATOM 838 O O . TYR A 1 105 ? -0.398 0.373 -8.396 1.00 95.62 105 TYR A O 1
ATOM 846 N N . MET A 1 106 ? 0.925 0.594 -6.591 1.00 93.19 106 MET A N 1
ATOM 847 C CA . MET A 1 106 ? -0.090 1.253 -5.764 1.00 93.19 106 MET A CA 1
ATOM 848 C C . MET A 1 106 ? -0.413 2.661 -6.275 1.00 93.19 106 MET A C 1
ATOM 850 O O . MET A 1 106 ? -1.590 3.015 -6.341 1.00 93.19 106 MET A O 1
ATOM 854 N N . ILE A 1 107 ? 0.600 3.440 -6.672 1.00 92.94 107 ILE A N 1
ATOM 855 C CA . ILE A 1 107 ? 0.430 4.772 -7.285 1.00 92.94 107 ILE A CA 1
ATOM 856 C C . ILE A 1 107 ? -0.331 4.666 -8.613 1.00 92.94 107 ILE A C 1
ATOM 858 O O . ILE A 1 107 ? -1.226 5.467 -8.885 1.00 92.94 107 ILE A O 1
ATOM 862 N N . ALA A 1 108 ? -0.015 3.646 -9.410 1.00 94.38 108 ALA A N 1
ATOM 863 C CA . ALA A 1 108 ? -0.674 3.368 -10.681 1.00 94.38 108 ALA A CA 1
ATOM 864 C C . ALA A 1 108 ? -2.079 2.748 -10.535 1.00 94.38 108 ALA A C 1
ATOM 866 O O . ALA A 1 108 ? -2.744 2.510 -11.539 1.00 94.38 108 ALA A O 1
ATOM 867 N N . GLU A 1 109 ? -2.534 2.468 -9.308 1.00 94.50 109 GLU A N 1
ATOM 868 C CA . GLU A 1 109 ? -3.813 1.801 -9.004 1.00 94.50 109 GLU A CA 1
ATOM 869 C C . GLU A 1 109 ? -3.949 0.397 -9.627 1.00 94.50 109 GLU A C 1
ATOM 871 O O . GLU A 1 109 ? -5.044 -0.153 -9.761 1.00 94.50 109 GLU A O 1
ATOM 876 N N . ALA A 1 110 ? -2.824 -0.243 -9.952 1.00 96.62 110 ALA A N 1
ATOM 877 C CA . ALA A 1 110 ? -2.761 -1.610 -10.455 1.00 96.62 110 ALA A CA 1
ATOM 878 C C . ALA A 1 110 ? -2.773 -2.612 -9.293 1.00 96.62 110 ALA A C 1
ATOM 880 O O . ALA A 1 110 ? -1.819 -3.365 -9.080 1.00 96.62 110 ALA A O 1
ATOM 881 N N . TYR A 1 111 ? -3.849 -2.606 -8.505 1.00 95.31 111 TYR A N 1
ATOM 882 C CA . TYR A 1 111 ? -3.859 -3.227 -7.179 1.00 95.31 111 TYR A CA 1
ATOM 883 C C . TYR A 1 111 ? -3.579 -4.737 -7.178 1.00 95.31 111 TYR A C 1
ATOM 885 O O . TYR A 1 111 ? -2.908 -5.220 -6.272 1.00 95.31 111 TYR A O 1
ATOM 893 N N . ASP A 1 112 ? -4.005 -5.488 -8.198 1.00 96.06 112 ASP A N 1
ATOM 894 C CA . ASP A 1 112 ? -3.684 -6.921 -8.298 1.00 96.06 112 ASP A CA 1
ATOM 895 C C . ASP A 1 112 ? -2.186 -7.175 -8.524 1.00 96.06 112 ASP A C 1
ATOM 897 O O . ASP A 1 112 ? -1.623 -8.140 -7.998 1.00 96.06 112 ASP A O 1
ATOM 901 N N . LYS A 1 113 ? -1.518 -6.307 -9.296 1.00 96.31 113 LYS A N 1
ATOM 902 C CA . LYS A 1 113 ? -0.062 -6.366 -9.494 1.00 96.31 113 LYS A CA 1
ATOM 903 C C . LYS A 1 113 ? 0.676 -5.899 -8.245 1.00 96.31 113 LYS A C 1
ATOM 905 O O . LYS A 1 113 ? 1.642 -6.550 -7.848 1.00 96.31 113 LYS A O 1
ATOM 910 N N . ALA A 1 114 ? 0.169 -4.854 -7.589 1.00 95.31 114 ALA A N 1
ATOM 911 C CA . ALA A 1 114 ? 0.679 -4.395 -6.304 1.00 95.31 114 ALA A CA 1
ATOM 912 C C . ALA A 1 114 ? 0.658 -5.534 -5.280 1.00 95.31 114 ALA A C 1
ATOM 914 O O . ALA A 1 114 ? 1.710 -5.874 -4.757 1.00 95.31 114 ALA A O 1
ATOM 915 N N . VAL A 1 115 ? -0.481 -6.214 -5.076 1.00 94.88 115 VAL A N 1
ATOM 916 C CA . VAL A 1 115 ? -0.582 -7.355 -4.144 1.00 94.88 115 VAL A CA 1
ATOM 917 C C . VAL A 1 115 ? 0.506 -8.395 -4.412 1.00 94.88 115 VAL A C 1
ATOM 919 O O . VAL A 1 115 ? 1.200 -8.789 -3.479 1.00 94.88 115 VAL A O 1
ATOM 922 N N . LYS A 1 116 ? 0.704 -8.805 -5.672 1.00 94.25 116 LYS A N 1
ATOM 923 C CA . LYS A 1 116 ? 1.740 -9.789 -6.033 1.00 94.25 116 LYS A CA 1
ATOM 924 C C . LYS A 1 116 ? 3.148 -9.311 -5.671 1.00 94.25 116 LYS A C 1
ATOM 926 O O . LYS A 1 116 ? 3.934 -10.095 -5.145 1.00 94.25 116 LYS A O 1
ATOM 931 N N . ALA A 1 117 ? 3.467 -8.049 -5.955 1.00 93.19 117 ALA A N 1
ATOM 932 C CA . ALA A 1 117 ? 4.767 -7.470 -5.635 1.00 93.19 117 ALA A CA 1
ATOM 933 C C . ALA A 1 117 ? 4.976 -7.351 -4.117 1.00 93.19 117 ALA A C 1
ATOM 935 O O . ALA A 1 117 ? 5.989 -7.821 -3.608 1.00 93.19 117 ALA A O 1
ATOM 936 N N . CYS A 1 118 ? 3.994 -6.824 -3.383 1.00 91.69 118 CYS A N 1
ATOM 937 C CA . CYS A 1 118 ? 4.084 -6.664 -1.933 1.00 91.69 118 CYS A CA 1
ATOM 938 C C . CYS A 1 118 ? 4.158 -8.029 -1.211 1.00 91.69 118 CYS A C 1
ATOM 940 O O . CYS A 1 118 ? 4.914 -8.187 -0.257 1.00 91.69 118 CYS A O 1
ATOM 942 N N . GLU A 1 119 ? 3.405 -9.046 -1.655 1.00 91.69 119 GLU A N 1
ATOM 943 C CA . GLU A 1 119 ? 3.492 -10.408 -1.098 1.00 91.69 119 GLU A CA 1
ATOM 944 C C . GLU A 1 119 ? 4.863 -11.047 -1.357 1.00 91.69 119 GLU A C 1
ATOM 946 O O . GLU A 1 119 ? 5.369 -11.784 -0.506 1.00 91.69 119 GLU A O 1
ATOM 951 N N . LYS A 1 120 ? 5.479 -10.756 -2.509 1.00 90.69 120 LYS A N 1
ATOM 952 C CA . LYS A 1 120 ? 6.835 -11.215 -2.813 1.00 90.69 120 LYS A CA 1
ATOM 953 C C . LYS A 1 120 ? 7.875 -10.538 -1.922 1.00 90.69 120 LYS A C 1
ATOM 955 O O . LYS A 1 120 ? 8.669 -11.244 -1.310 1.00 90.69 120 LYS A O 1
ATOM 960 N N . ASP A 1 121 ? 7.801 -9.218 -1.765 1.00 87.88 121 ASP A N 1
ATOM 961 C CA . ASP A 1 121 ? 8.674 -8.458 -0.860 1.00 87.88 121 ASP A CA 1
ATOM 962 C C . ASP A 1 121 ? 8.610 -8.982 0.588 1.00 87.88 121 ASP A C 1
ATOM 964 O O . ASP A 1 121 ? 9.636 -9.246 1.220 1.00 87.88 121 ASP A O 1
ATOM 968 N N . LEU A 1 122 ? 7.393 -9.256 1.079 1.00 84.69 122 LEU A N 1
ATOM 969 C CA . LEU A 1 122 ? 7.168 -9.851 2.400 1.00 84.69 122 LEU A CA 1
ATOM 970 C C . LEU A 1 122 ? 7.797 -11.240 2.552 1.00 84.69 122 LEU A C 1
ATOM 972 O O . LEU A 1 122 ? 8.255 -11.588 3.642 1.00 84.69 122 LEU A O 1
ATOM 976 N N . LYS A 1 123 ? 7.780 -12.057 1.494 1.00 86.38 123 LYS A N 1
ATOM 977 C CA . LYS A 1 123 ? 8.368 -13.403 1.508 1.00 86.38 123 LYS A CA 1
ATOM 978 C C . LYS A 1 123 ? 9.894 -13.349 1.512 1.00 86.38 123 LYS A C 1
ATOM 980 O O . LYS A 1 123 ? 10.516 -14.171 2.182 1.00 86.38 123 LYS A O 1
ATOM 985 N N . ASP A 1 124 ? 10.471 -12.384 0.805 1.00 81.12 124 ASP A N 1
ATOM 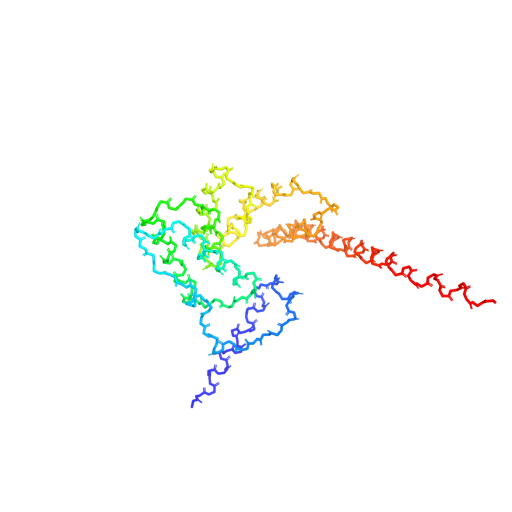986 C CA . ASP A 1 124 ? 11.920 -12.199 0.706 1.00 81.12 124 ASP A CA 1
ATOM 987 C C . ASP A 1 124 ? 12.521 -11.597 1.994 1.00 81.12 124 ASP A C 1
ATOM 989 O O . ASP A 1 124 ? 13.740 -11.512 2.132 1.00 81.12 124 ASP A O 1
ATOM 993 N N . GLY A 1 125 ? 11.678 -11.218 2.965 1.00 69.25 125 GLY A N 1
ATOM 994 C CA . GLY A 1 125 ? 12.089 -10.764 4.296 1.00 69.25 125 GLY A CA 1
ATOM 995 C C . GLY A 1 125 ? 12.769 -9.395 4.300 1.00 69.25 125 GLY A C 1
ATOM 996 O O . GLY A 1 125 ? 13.421 -9.051 5.286 1.00 69.25 125 GLY A O 1
ATOM 997 N N . LYS A 1 126 ? 12.643 -8.629 3.207 1.00 61.31 126 LYS A N 1
ATOM 998 C CA . LYS A 1 126 ? 13.375 -7.375 3.002 1.00 61.31 126 LYS A CA 1
ATOM 999 C C . LYS A 1 126 ? 12.759 -6.178 3.760 1.00 61.31 126 LYS A C 1
ATOM 1001 O O . LYS A 1 126 ? 13.527 -5.283 4.100 1.00 61.31 126 LYS A O 1
ATOM 1006 N N . VAL A 1 127 ? 11.456 -6.159 4.112 1.00 55.81 127 VAL A N 1
ATOM 1007 C CA . VAL A 1 127 ? 10.819 -5.072 4.912 1.00 55.81 127 VAL A CA 1
ATOM 1008 C C . VAL A 1 127 ? 9.605 -5.529 5.765 1.00 55.81 127 VAL A C 1
ATOM 1010 O O . VAL A 1 127 ? 8.910 -6.498 5.454 1.00 55.81 127 VAL A O 1
ATOM 1013 N N . GLU A 1 128 ? 9.323 -4.800 6.855 1.00 53.88 128 GLU A N 1
ATOM 1014 C CA . GLU A 1 128 ? 8.058 -4.811 7.609 1.00 53.88 128 GLU A CA 1
ATOM 1015 C C . GLU A 1 128 ? 6.909 -4.193 6.786 1.00 53.88 128 GLU A C 1
ATOM 1017 O O . GLU A 1 128 ? 6.880 -2.989 6.594 1.00 53.88 128 GLU A O 1
ATOM 1022 N N . SER A 1 129 ? 5.945 -5.008 6.335 1.00 52.84 129 SER A N 1
ATOM 1023 C CA . SER A 1 129 ? 4.539 -4.641 6.042 1.00 52.84 129 SER A CA 1
ATOM 1024 C C . SER A 1 129 ? 4.286 -3.180 5.610 1.00 52.84 129 SER A C 1
ATOM 1026 O O . SER A 1 129 ? 3.558 -2.430 6.262 1.00 52.84 129 SER A O 1
ATOM 1028 N N . ASN A 1 130 ? 4.869 -2.761 4.484 1.00 61.41 130 ASN A N 1
ATOM 1029 C CA . ASN A 1 130 ? 4.658 -1.421 3.938 1.00 61.41 130 ASN A CA 1
ATOM 1030 C C . ASN A 1 130 ? 3.268 -1.316 3.303 1.00 61.41 130 ASN A C 1
ATOM 1032 O O . ASN A 1 130 ? 3.095 -1.460 2.098 1.00 61.41 130 ASN A O 1
ATOM 1036 N N . GLY A 1 131 ? 2.235 -1.097 4.117 1.00 73.25 131 GLY A N 1
ATOM 1037 C CA . GLY A 1 131 ? 0.927 -0.663 3.627 1.00 73.25 131 GLY A CA 1
ATOM 1038 C C . GLY A 1 131 ? 0.204 -1.642 2.694 1.00 73.25 131 GLY A C 1
ATOM 1039 O O . GLY A 1 131 ? -0.734 -1.226 2.009 1.00 73.25 131 GLY A O 1
ATOM 1040 N N . ILE A 1 132 ? 0.597 -2.925 2.670 1.00 87.06 132 ILE A N 1
ATOM 1041 C CA . ILE A 1 132 ? -0.038 -3.977 1.852 1.00 87.06 132 ILE A CA 1
ATOM 1042 C C . ILE A 1 132 ? -1.532 -4.116 2.166 1.00 87.06 132 ILE A C 1
ATOM 1044 O O . ILE A 1 132 ? -2.326 -4.515 1.315 1.00 87.06 132 ILE A O 1
ATOM 1048 N N . ASP A 1 133 ? -1.946 -3.719 3.371 1.00 90.81 133 ASP A N 1
ATOM 1049 C CA . ASP A 1 133 ? -3.348 -3.631 3.751 1.00 90.81 133 ASP A CA 1
ATOM 1050 C C . ASP A 1 133 ? -4.161 -2.765 2.778 1.00 90.81 133 ASP A C 1
ATOM 1052 O O . ASP A 1 133 ? -5.291 -3.125 2.464 1.00 90.81 133 ASP A O 1
ATOM 1056 N N . LYS A 1 134 ? -3.580 -1.692 2.222 1.00 89.38 134 LYS A N 1
ATOM 1057 C CA . LYS A 1 134 ? -4.233 -0.861 1.201 1.00 89.38 134 LYS A CA 1
ATOM 1058 C C . LYS A 1 134 ? -4.480 -1.651 -0.083 1.00 89.38 134 LYS A C 1
ATOM 1060 O O . LYS A 1 134 ? -5.580 -1.587 -0.626 1.00 89.38 134 LYS A O 1
ATOM 1065 N N . ALA A 1 135 ? -3.486 -2.416 -0.535 1.00 92.00 135 ALA A N 1
ATOM 1066 C CA . ALA A 1 135 ? -3.600 -3.271 -1.715 1.00 92.00 135 ALA A CA 1
ATOM 1067 C C . ALA A 1 135 ? -4.673 -4.354 -1.504 1.00 92.00 135 ALA A C 1
ATOM 1069 O O . ALA A 1 135 ? -5.524 -4.588 -2.364 1.00 92.00 135 ALA A O 1
ATOM 1070 N N . TYR A 1 136 ? -4.701 -4.964 -0.316 1.00 95.25 136 TYR A N 1
ATOM 1071 C CA . TYR A 1 136 ? -5.734 -5.928 0.055 1.00 95.25 136 TYR A CA 1
ATOM 1072 C C . TYR A 1 136 ? -7.128 -5.304 0.136 1.00 95.25 136 TYR A C 1
ATOM 1074 O O . TYR A 1 136 ? -8.078 -5.907 -0.351 1.00 95.25 136 TYR A O 1
ATOM 1082 N N . ILE A 1 137 ? -7.278 -4.104 0.703 1.00 94.25 137 ILE A N 1
ATOM 1083 C CA . ILE A 1 137 ? -8.568 -3.395 0.745 1.00 94.25 137 ILE A CA 1
ATOM 1084 C C . ILE A 1 137 ? -9.061 -3.115 -0.677 1.00 94.25 137 ILE A C 1
ATOM 1086 O O . ILE A 1 137 ? -10.214 -3.415 -0.988 1.00 94.25 137 ILE A O 1
ATOM 1090 N N . ALA A 1 138 ? -8.192 -2.588 -1.543 1.00 93.25 138 ALA A N 1
ATOM 1091 C CA . ALA A 1 138 ? -8.541 -2.236 -2.916 1.00 93.25 138 ALA A CA 1
ATOM 1092 C C . ALA A 1 138 ? -8.935 -3.462 -3.760 1.00 93.25 138 ALA A C 1
ATOM 1094 O O . ALA A 1 138 ? -9.859 -3.394 -4.567 1.00 93.25 138 ALA A O 1
ATOM 1095 N N . THR A 1 139 ? -8.306 -4.612 -3.502 1.00 95.75 139 THR A N 1
ATOM 1096 C CA . THR A 1 139 ? -8.647 -5.911 -4.117 1.00 95.75 139 THR A CA 1
ATOM 1097 C C . THR A 1 139 ? -9.701 -6.707 -3.335 1.00 95.75 139 THR A C 1
ATOM 1099 O O . THR A 1 139 ? -9.956 -7.869 -3.641 1.00 95.75 139 THR A O 1
ATOM 1102 N N . LYS A 1 140 ? -10.343 -6.101 -2.324 1.00 96.25 140 LYS A N 1
ATOM 1103 C CA . LYS A 1 140 ? -11.392 -6.710 -1.478 1.00 96.25 140 LYS A CA 1
ATOM 1104 C C . LYS A 1 140 ? -10.961 -7.965 -0.702 1.00 96.25 140 LYS A C 1
ATOM 1106 O O . LYS A 1 140 ? -11.798 -8.733 -0.232 1.00 96.25 140 LYS A O 1
ATOM 1111 N N . GLN A 1 141 ? -9.663 -8.166 -0.498 1.00 97.38 141 GLN A N 1
ATOM 1112 C CA . GLN A 1 141 ? -9.089 -9.226 0.336 1.00 97.38 141 GLN A CA 1
ATOM 1113 C C . GLN A 1 141 ? -9.132 -8.837 1.825 1.00 97.38 141 GLN A C 1
ATOM 1115 O O . GLN A 1 141 ? -8.103 -8.716 2.495 1.00 97.38 141 GLN A O 1
ATOM 1120 N N . TYR A 1 142 ? -10.337 -8.614 2.356 1.00 96.81 142 TYR A N 1
ATOM 1121 C CA . TYR A 1 142 ? -10.544 -8.007 3.676 1.00 96.81 142 TYR A CA 1
ATOM 1122 C C . TYR A 1 142 ? -9.923 -8.792 4.838 1.00 96.81 142 TYR A C 1
ATOM 1124 O O . TYR A 1 142 ? -9.347 -8.180 5.736 1.00 96.81 142 TYR A O 1
ATOM 1132 N N . ASP A 1 143 ? -9.947 -10.125 4.806 1.00 96.75 143 ASP A N 1
ATOM 1133 C CA . ASP A 1 143 ? -9.333 -10.947 5.859 1.00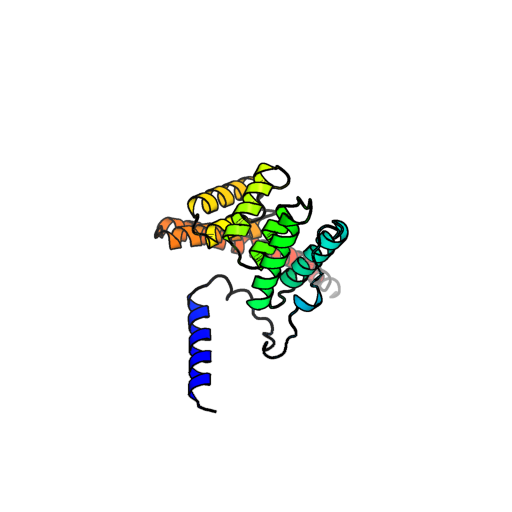 96.75 143 ASP A CA 1
ATOM 1134 C C . ASP A 1 143 ? -7.814 -10.759 5.927 1.00 96.75 143 ASP A C 1
ATOM 1136 O O . ASP A 1 143 ? -7.236 -10.619 7.012 1.00 96.75 143 ASP A O 1
ATOM 1140 N N . LYS A 1 144 ? -7.156 -10.692 4.761 1.00 94.81 144 LYS A N 1
ATOM 1141 C CA . LYS A 1 144 ? -5.720 -10.409 4.677 1.00 94.81 144 LYS A CA 1
ATOM 1142 C C . LYS A 1 144 ? -5.417 -8.985 5.136 1.00 94.81 144 LYS A C 1
ATOM 1144 O O . LYS A 1 144 ? -4.478 -8.798 5.909 1.00 94.81 144 LYS A O 1
ATOM 1149 N N . ALA A 1 145 ? -6.239 -8.006 4.746 1.00 95.19 145 ALA A N 1
ATOM 1150 C CA . ALA A 1 145 ? -6.110 -6.625 5.211 1.00 95.19 145 ALA A CA 1
ATOM 1151 C C . ALA A 1 145 ? -6.215 -6.528 6.741 1.00 95.19 145 ALA A C 1
ATOM 1153 O O . ALA A 1 145 ? -5.339 -5.952 7.382 1.00 95.19 145 ALA A O 1
ATOM 1154 N N . ILE A 1 146 ? -7.230 -7.152 7.349 1.00 95.69 146 ILE A N 1
ATOM 1155 C CA . ILE A 1 146 ? -7.415 -7.176 8.809 1.00 95.69 146 ILE A CA 1
ATOM 1156 C C . ILE A 1 146 ? -6.210 -7.820 9.496 1.00 95.69 146 ILE A C 1
ATOM 1158 O O . ILE A 1 146 ? -5.729 -7.296 10.503 1.00 95.69 146 ILE A O 1
ATOM 1162 N N . LYS A 1 147 ? -5.718 -8.952 8.978 1.00 93.75 147 LYS A N 1
ATOM 1163 C CA . LYS A 1 147 ? -4.544 -9.640 9.531 1.00 93.75 147 LYS A CA 1
ATOM 1164 C C . LYS A 1 147 ? -3.297 -8.758 9.462 1.00 93.75 147 LYS A C 1
ATOM 1166 O O . LYS A 1 147 ? -2.587 -8.664 10.461 1.00 93.75 147 LYS A O 1
ATOM 1171 N N . SER A 1 148 ? -3.067 -8.102 8.326 1.00 91.25 148 SER A N 1
ATOM 1172 C CA . SER A 1 148 ? -1.947 -7.177 8.131 1.00 91.25 148 SER A CA 1
ATOM 1173 C C . SER A 1 148 ? -2.023 -6.009 9.107 1.00 91.25 148 SER A C 1
ATOM 1175 O O . SER A 1 148 ? -1.112 -5.820 9.901 1.00 91.25 148 SER A O 1
ATOM 1177 N N . ILE A 1 149 ? -3.166 -5.316 9.163 1.00 92.56 149 ILE A N 1
ATOM 1178 C CA . ILE A 1 149 ? -3.356 -4.172 10.064 1.00 92.56 149 ILE A CA 1
ATOM 1179 C C . ILE A 1 149 ? -3.178 -4.588 11.529 1.00 92.56 149 ILE A C 1
ATOM 1181 O O . ILE A 1 149 ? -2.585 -3.857 12.316 1.00 92.56 149 ILE A O 1
ATOM 1185 N N . LYS A 1 150 ? -3.679 -5.761 11.934 1.00 91.81 150 LYS A N 1
ATOM 1186 C CA . LYS A 1 150 ? -3.480 -6.259 13.305 1.00 91.81 150 LYS A CA 1
ATOM 1187 C C . LYS A 1 150 ? -2.010 -6.531 13.615 1.00 91.81 150 LYS A C 1
ATOM 1189 O O . LYS A 1 150 ? -1.610 -6.252 14.739 1.00 91.81 150 LYS A O 1
ATOM 1194 N N . LYS A 1 151 ? -1.242 -7.055 12.656 1.00 88.62 151 LYS A N 1
ATOM 1195 C CA . LYS A 1 151 ? 0.204 -7.259 12.799 1.00 88.62 151 LYS A CA 1
ATOM 1196 C C . LYS A 1 151 ? 0.924 -5.918 12.944 1.00 88.62 151 LYS A C 1
ATOM 1198 O O . LYS A 1 151 ? 1.658 -5.756 13.908 1.00 88.62 151 LYS A O 1
ATOM 1203 N N . ASP A 1 152 ? 0.639 -4.948 12.076 1.00 87.00 152 ASP A N 1
ATOM 1204 C CA . ASP A 1 152 ? 1.266 -3.618 12.126 1.00 87.00 152 ASP A CA 1
ATOM 1205 C C . ASP A 1 152 ? 1.054 -2.963 13.495 1.00 87.00 152 ASP A C 1
ATOM 1207 O O . ASP A 1 152 ? 1.977 -2.425 14.093 1.00 87.00 152 ASP A O 1
ATOM 1211 N N . LYS A 1 153 ? -0.153 -3.090 14.056 1.00 88.56 153 LYS A N 1
ATOM 1212 C CA . LYS A 1 153 ? -0.485 -2.554 15.382 1.00 88.56 153 LYS A CA 1
ATOM 1213 C C . LYS A 1 153 ? 0.299 -3.171 16.539 1.00 88.56 153 LYS A C 1
ATOM 1215 O O . LYS A 1 153 ? 0.384 -2.524 17.576 1.00 88.56 153 LYS A O 1
ATOM 1220 N N . GLN A 1 154 ? 0.801 -4.401 16.418 1.00 87.19 154 GLN A N 1
ATOM 1221 C CA . GLN A 1 154 ? 1.510 -5.077 17.516 1.00 87.19 154 GLN A CA 1
ATOM 1222 C C . GLN A 1 154 ? 2.859 -4.428 17.828 1.00 87.19 154 GLN A C 1
ATOM 1224 O O . GLN A 1 154 ? 3.323 -4.535 18.960 1.00 87.19 154 GLN A O 1
ATOM 1229 N N . ASN A 1 155 ? 3.447 -3.736 16.851 1.00 82.88 155 ASN A N 1
ATOM 1230 C CA . ASN A 1 155 ? 4.783 -3.156 16.956 1.00 82.88 155 ASN A CA 1
ATOM 1231 C C . ASN A 1 155 ? 4.759 -1.645 17.246 1.00 82.88 155 ASN A C 1
ATOM 1233 O O . ASN A 1 155 ? 5.814 -1.021 17.290 1.00 82.88 155 ASN A O 1
ATOM 1237 N N . LEU A 1 156 ? 3.574 -1.054 17.435 1.00 86.38 156 LEU A N 1
ATOM 1238 C CA . LEU A 1 156 ? 3.407 0.391 17.600 1.00 86.38 156 LEU A CA 1
ATOM 1239 C C . LEU A 1 156 ? 3.202 0.782 19.060 1.00 86.38 156 LEU A C 1
ATOM 1241 O O . LEU A 1 156 ? 2.439 0.153 19.797 1.00 86.38 156 LEU A O 1
ATOM 1245 N N . ASP A 1 157 ? 3.829 1.887 1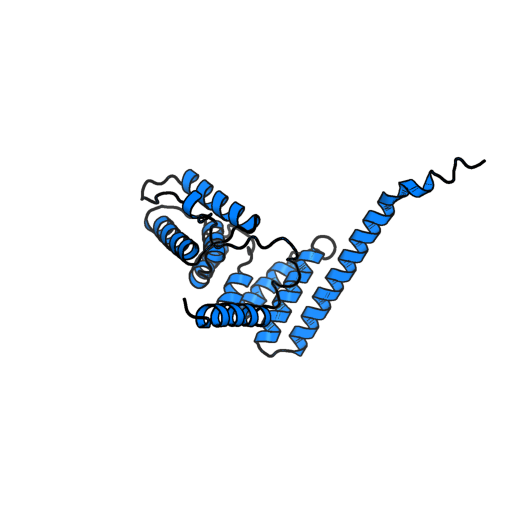9.444 1.00 86.75 157 ASP A N 1
ATOM 1246 C CA . ASP A 1 157 ? 3.698 2.488 20.763 1.00 86.75 157 ASP A CA 1
ATOM 1247 C C . ASP A 1 157 ? 2.601 3.561 20.740 1.00 86.75 157 ASP A C 1
ATOM 1249 O O . ASP A 1 157 ? 2.608 4.472 19.915 1.00 86.75 157 ASP A O 1
ATOM 1253 N N . ALA A 1 158 ? 1.631 3.477 21.652 1.00 83.06 158 ALA A N 1
ATOM 1254 C CA . ALA A 1 158 ? 0.493 4.397 21.661 1.00 83.06 158 ALA A CA 1
ATOM 1255 C C . ALA A 1 158 ? 0.883 5.867 21.891 1.00 83.06 158 ALA A C 1
ATOM 1257 O O . ALA A 1 158 ? 0.190 6.761 21.399 1.00 83.06 158 ALA A O 1
ATOM 1258 N N . GLU A 1 159 ? 1.972 6.133 22.615 1.00 79.25 159 GLU A N 1
ATOM 1259 C CA . GLU A 1 159 ? 2.417 7.490 22.930 1.00 79.25 159 GLU A CA 1
ATOM 1260 C C . GLU A 1 159 ? 3.233 8.134 21.813 1.00 79.25 159 GLU A C 1
ATOM 1262 O O . GLU A 1 159 ? 3.220 9.368 21.697 1.00 79.25 159 GLU A O 1
ATOM 1267 N N . LYS A 1 160 ? 3.965 7.318 21.045 1.00 82.94 160 LYS A N 1
ATOM 1268 C CA . LYS A 1 160 ? 4.815 7.754 19.926 1.00 82.94 160 LYS A CA 1
ATOM 1269 C C . LYS A 1 160 ? 4.072 7.717 18.596 1.00 82.94 160 LYS A C 1
ATOM 1271 O O . LYS A 1 160 ? 4.146 8.671 17.826 1.00 82.94 160 LYS A O 1
ATOM 1276 N N . ASP A 1 161 ? 3.295 6.665 18.373 1.00 85.81 161 ASP A N 1
ATOM 1277 C CA . ASP A 1 161 ? 2.683 6.329 17.087 1.00 85.81 161 ASP A CA 1
ATOM 1278 C C . ASP A 1 161 ? 1.167 6.539 17.088 1.00 85.81 161 ASP A C 1
ATOM 1280 O O . ASP A 1 161 ? 0.457 6.059 16.202 1.00 85.81 161 ASP A O 1
ATOM 1284 N N . GLY A 1 162 ? 0.639 7.262 18.077 1.00 85.38 162 GLY A N 1
ATOM 1285 C CA . GLY A 1 162 ? -0.796 7.413 18.290 1.00 85.38 162 GLY A CA 1
ATOM 1286 C C . GLY A 1 162 ? -1.565 7.912 17.055 1.00 85.38 162 GLY A C 1
ATOM 1287 O O . GLY A 1 162 ? -2.670 7.434 16.786 1.00 85.38 162 GLY A O 1
ATOM 1288 N N . THR A 1 163 ? -0.974 8.809 16.256 1.00 85.94 163 THR A N 1
ATOM 1289 C CA . THR A 1 163 ? -1.555 9.254 14.977 1.00 85.94 163 THR A CA 1
ATOM 1290 C C . THR A 1 163 ? -1.664 8.094 13.989 1.00 85.94 163 THR A C 1
ATOM 1292 O O . THR A 1 163 ? -2.730 7.880 13.412 1.00 85.94 163 THR A O 1
ATOM 1295 N N . TYR A 1 164 ? -0.606 7.302 13.816 1.00 87.75 164 TYR A N 1
ATOM 1296 C CA . TYR A 1 164 ? -0.622 6.169 12.892 1.00 87.75 164 TYR A CA 1
ATOM 1297 C C . TYR A 1 164 ? -1.568 5.059 13.369 1.00 87.75 164 TYR A C 1
ATOM 1299 O O . TYR A 1 164 ? -2.400 4.574 12.601 1.00 87.75 164 TYR A O 1
ATOM 1307 N N . LEU A 1 165 ? -1.555 4.739 14.665 1.00 90.62 165 LEU A N 1
ATOM 1308 C CA . LEU A 1 165 ? -2.502 3.807 15.280 1.00 90.62 165 LEU A CA 1
ATOM 1309 C C . LEU A 1 165 ? -3.961 4.226 15.067 1.00 90.62 165 LEU A C 1
ATOM 1311 O O . LEU A 1 165 ? -4.815 3.374 14.801 1.00 90.62 165 LEU A O 1
ATOM 1315 N N . SER A 1 166 ? -4.256 5.527 15.131 1.00 90.88 166 SER A N 1
ATOM 1316 C CA . SER A 1 166 ? -5.602 6.035 14.857 1.00 90.88 166 SER A CA 1
ATOM 1317 C C . SER A 1 166 ? -6.054 5.766 13.415 1.00 90.88 166 SER A C 1
ATOM 1319 O O . SER A 1 166 ? -7.198 5.356 13.198 1.00 90.88 166 SER A O 1
ATOM 1321 N N . LEU A 1 167 ? -5.144 5.888 12.440 1.00 90.38 167 LEU A N 1
ATOM 1322 C CA . LEU A 1 167 ? -5.406 5.564 11.035 1.00 90.38 167 LEU A CA 1
ATOM 1323 C C . LEU A 1 167 ? -5.665 4.065 10.852 1.00 90.38 167 LEU A C 1
ATOM 1325 O O . LEU A 1 167 ? -6.591 3.678 10.140 1.00 90.38 167 LEU A O 1
ATOM 1329 N N . LEU A 1 168 ? -4.908 3.204 11.535 1.00 92.50 168 LEU A N 1
ATOM 1330 C CA . LEU A 1 168 ? -5.132 1.753 11.501 1.00 92.50 168 LEU A CA 1
ATOM 1331 C C . LEU A 1 168 ? -6.503 1.367 12.081 1.00 92.50 168 LEU A C 1
ATOM 1333 O O . LEU A 1 168 ? -7.184 0.489 11.547 1.00 92.50 168 LEU A O 1
ATOM 1337 N N . HIS A 1 169 ? -6.952 2.053 13.134 1.00 95.38 169 HIS A N 1
ATOM 1338 C CA . HIS A 1 169 ? -8.310 1.909 13.662 1.00 95.38 169 HIS A CA 1
ATOM 1339 C C . HIS A 1 169 ? -9.385 2.352 12.657 1.00 95.38 169 HIS A C 1
ATOM 1341 O O . HIS A 1 169 ? -10.380 1.649 12.477 1.00 95.38 169 HIS A O 1
ATOM 1347 N N . GLN A 1 170 ? -9.180 3.467 11.953 1.00 94.56 170 GLN A N 1
ATOM 1348 C CA . GLN A 1 170 ? -10.099 3.928 10.907 1.00 94.56 170 GLN A CA 1
ATOM 1349 C C . GLN A 1 170 ? -10.189 2.940 9.733 1.00 94.56 170 GLN A C 1
ATOM 1351 O O . GLN A 1 170 ? -11.287 2.666 9.239 1.00 94.56 170 GLN A O 1
ATOM 1356 N N . LYS A 1 171 ? -9.057 2.370 9.305 1.00 94.44 171 LYS A N 1
ATOM 1357 C CA . LYS A 1 171 ? -9.014 1.342 8.254 1.00 94.44 171 LYS A CA 1
ATOM 1358 C C . LYS A 1 171 ? -9.802 0.096 8.654 1.00 94.44 171 LYS A C 1
ATOM 1360 O O . LYS A 1 171 ? -10.666 -0.333 7.895 1.00 94.44 171 LYS A O 1
ATOM 1365 N N . LEU A 1 172 ? -9.580 -0.437 9.862 1.00 96.94 172 LEU A N 1
ATOM 1366 C CA . LEU A 1 172 ? -10.369 -1.564 10.383 1.00 96.94 172 LEU A CA 1
ATOM 1367 C C . LEU A 1 172 ? -11.860 -1.231 10.448 1.00 96.94 172 LEU A C 1
ATOM 1369 O O . LEU A 1 172 ? -12.677 -2.042 10.024 1.00 96.94 172 LEU A O 1
ATOM 1373 N N . GLY A 1 173 ? -12.210 -0.033 10.924 1.00 97.19 173 GLY A N 1
ATOM 1374 C CA . GLY A 1 173 ? -13.594 0.433 10.946 1.00 97.19 173 GLY A CA 1
ATOM 1375 C C . GLY A 1 173 ? -14.238 0.407 9.559 1.00 97.19 173 GLY A C 1
ATOM 1376 O O . GLY A 1 173 ? -15.348 -0.092 9.404 1.00 97.19 173 GLY A O 1
ATOM 1377 N N . SER A 1 174 ? -13.504 0.859 8.542 1.00 96.31 174 SER A N 1
ATOM 1378 C CA . SER A 1 174 ? -13.975 0.912 7.149 1.00 96.31 174 SER A CA 1
ATOM 1379 C C . SER A 1 174 ? -14.117 -0.472 6.524 1.00 96.31 174 SER A C 1
ATOM 1381 O O . SER A 1 174 ? -15.094 -0.736 5.821 1.00 96.31 174 SER A O 1
ATOM 1383 N N . ILE A 1 175 ? -13.193 -1.384 6.832 1.00 97.25 175 ILE A N 1
ATOM 1384 C CA . ILE A 1 175 ? -13.302 -2.784 6.417 1.00 97.25 175 ILE A CA 1
ATOM 1385 C C . ILE A 1 175 ? -14.541 -3.425 7.050 1.00 97.25 175 ILE A C 1
ATOM 1387 O O . ILE A 1 175 ? -15.380 -3.963 6.334 1.00 97.25 175 ILE A O 1
ATOM 1391 N N . TYR A 1 176 ? -14.699 -3.327 8.373 1.00 98.19 176 TYR A N 1
ATOM 1392 C CA . TYR A 1 176 ? -15.849 -3.908 9.073 1.00 98.19 176 TYR A CA 1
ATOM 1393 C C . TYR A 1 176 ? -17.174 -3.307 8.609 1.00 98.19 176 TYR A C 1
ATOM 1395 O O . TYR A 1 176 ? -18.147 -4.035 8.434 1.00 98.19 176 TYR A O 1
ATOM 1403 N N . PHE A 1 177 ? -17.205 -2.004 8.332 1.00 97.69 177 PHE A N 1
ATOM 1404 C CA . PHE A 1 177 ? -18.376 -1.352 7.759 1.00 97.69 177 PHE A CA 1
ATOM 1405 C C . PHE A 1 177 ? -18.744 -1.955 6.399 1.00 97.69 177 PHE A C 1
ATOM 1407 O O . PHE A 1 177 ? -19.901 -2.299 6.171 1.00 97.69 177 PHE A O 1
ATOM 1414 N N . THR A 1 178 ? -17.751 -2.143 5.525 1.00 96.44 178 THR A N 1
ATOM 1415 C CA . THR A 1 178 ? -17.943 -2.743 4.194 1.00 96.44 178 THR A CA 1
ATOM 1416 C C . THR A 1 178 ? -18.437 -4.190 4.283 1.00 96.44 178 THR A C 1
ATOM 1418 O O . THR A 1 178 ? -19.234 -4.623 3.456 1.00 96.44 178 THR A O 1
ATOM 1421 N N . LEU A 1 179 ? -18.019 -4.923 5.318 1.00 96.94 179 LEU A N 1
ATOM 1422 C CA . LEU A 1 179 ? -18.473 -6.285 5.615 1.00 96.94 179 LEU A CA 1
ATOM 1423 C C . LEU A 1 179 ? -19.850 -6.348 6.310 1.00 96.94 179 LEU A C 1
ATOM 1425 O O . LEU A 1 179 ? -20.317 -7.439 6.627 1.00 96.94 179 LEU A O 1
ATOM 1429 N N . GLY A 1 180 ? -20.497 -5.210 6.592 1.00 96.88 180 GLY A N 1
ATOM 1430 C CA . GLY A 1 180 ? -21.771 -5.152 7.326 1.00 96.88 180 GLY A CA 1
ATOM 1431 C C . GLY A 1 180 ? -21.647 -5.390 8.838 1.00 96.88 180 GLY A C 1
ATOM 1432 O O . GLY A 1 180 ? -22.650 -5.492 9.544 1.00 96.88 180 GLY A O 1
ATOM 1433 N N . GLN A 1 181 ? -20.425 -5.450 9.367 1.00 98.00 181 GLN A N 1
ATOM 1434 C CA . GLN A 1 181 ? -20.116 -5.630 10.788 1.00 98.00 181 GLN A CA 1
ATOM 1435 C C . GLN A 1 181 ? -20.133 -4.274 11.506 1.00 98.00 181 GLN A C 1
ATOM 1437 O O . GLN A 1 181 ? -19.107 -3.722 11.911 1.00 98.00 181 GLN A O 1
ATOM 1442 N N . TYR A 1 182 ? -21.322 -3.677 11.606 1.00 97.44 182 TYR A N 1
ATOM 1443 C CA . TYR A 1 182 ? -21.471 -2.286 12.043 1.00 97.44 182 TYR A CA 1
ATOM 1444 C C . TYR A 1 182 ? -21.042 -2.044 13.494 1.00 97.44 182 TYR A C 1
ATOM 1446 O O . TYR A 1 182 ? -20.485 -0.989 13.800 1.00 97.44 182 TYR A O 1
ATOM 1454 N N . ASN A 1 183 ? -21.252 -3.007 14.394 1.00 98.25 183 ASN A N 1
ATOM 1455 C CA . ASN A 1 183 ? -20.862 -2.865 15.799 1.00 98.25 183 ASN A CA 1
ATOM 1456 C C . ASN A 1 183 ? -19.335 -2.806 15.951 1.00 98.25 183 ASN A C 1
ATOM 1458 O O . ASN A 1 183 ? -18.800 -1.959 16.672 1.00 98.25 183 ASN A O 1
ATOM 1462 N N . GLU A 1 184 ? -18.628 -3.671 15.233 1.00 97.75 184 GLU A N 1
ATOM 1463 C CA . GLU A 1 184 ? -17.174 -3.719 15.146 1.00 97.75 184 GLU A CA 1
ATOM 1464 C C . GLU A 1 184 ? -16.633 -2.454 14.481 1.00 97.75 184 GLU A C 1
ATOM 1466 O O . GLU A 1 184 ? -15.693 -1.846 14.997 1.00 97.75 184 GLU A O 1
ATOM 1471 N N . ALA A 1 185 ? -17.273 -2.003 13.399 1.00 98.06 185 ALA A N 1
ATOM 1472 C CA . ALA A 1 185 ? -16.921 -0.764 12.719 1.00 98.06 185 ALA A CA 1
ATOM 1473 C C . ALA A 1 185 ? -16.994 0.441 13.666 1.00 98.06 185 ALA A C 1
ATOM 1475 O O . ALA A 1 185 ? -16.010 1.162 13.840 1.00 98.06 185 ALA A O 1
ATOM 1476 N N . ILE A 1 186 ? -18.130 0.620 14.351 1.00 98.19 186 ILE A N 1
ATOM 1477 C CA . ILE A 1 186 ? -18.339 1.697 15.332 1.00 98.19 186 ILE A CA 1
ATOM 1478 C C . ILE A 1 186 ? -17.301 1.618 16.451 1.00 98.19 186 ILE A C 1
ATOM 1480 O O . ILE A 1 186 ? -16.756 2.645 16.862 1.00 98.19 186 ILE A O 1
ATOM 1484 N N . LYS A 1 187 ? -17.013 0.415 16.958 1.00 98.25 187 LYS A N 1
ATOM 1485 C CA . LYS A 1 187 ? -16.010 0.210 18.007 1.00 98.25 187 LYS A CA 1
ATOM 1486 C C . LYS A 1 187 ? -14.627 0.672 17.554 1.00 98.25 187 LYS A C 1
ATOM 1488 O O . LYS A 1 187 ? -13.955 1.375 18.308 1.00 98.25 187 LYS A O 1
ATOM 1493 N N . GLU A 1 188 ? -14.200 0.300 16.353 1.00 97.75 188 GLU A N 1
ATOM 1494 C CA . GLU A 1 188 ? -12.888 0.687 15.830 1.00 97.75 188 GLU A CA 1
ATOM 1495 C C . GLU A 1 188 ? -12.820 2.182 15.493 1.00 97.75 188 GLU A C 1
ATOM 1497 O O . GLU A 1 188 ? -11.864 2.842 15.901 1.00 97.75 188 GLU A O 1
ATOM 1502 N N . TYR A 1 189 ? -13.865 2.762 14.895 1.00 97.25 189 TYR A N 1
ATOM 1503 C CA . TYR A 1 189 ? -13.939 4.209 14.675 1.00 97.25 189 TYR A CA 1
ATOM 1504 C C . TYR A 1 189 ? -13.878 5.006 15.983 1.00 97.25 189 TYR A C 1
ATOM 1506 O O . TYR A 1 189 ? -13.130 5.978 16.072 1.00 97.25 189 TYR A O 1
ATOM 1514 N N . LYS A 1 190 ? -14.597 4.579 17.032 1.00 97.19 190 LYS A N 1
ATOM 1515 C CA . LYS A 1 190 ? -14.544 5.230 18.354 1.00 97.19 190 LYS A CA 1
ATOM 1516 C C . LYS A 1 190 ? -13.141 5.204 18.955 1.00 97.19 190 LYS A C 1
ATOM 1518 O O . LYS A 1 190 ? -12.716 6.205 19.527 1.00 97.19 190 LYS A O 1
ATOM 1523 N N . LYS A 1 191 ? -12.414 4.090 18.821 1.00 94.75 191 LYS A N 1
ATOM 1524 C CA . LYS A 1 191 ? -11.018 4.003 19.277 1.00 94.75 191 LYS A CA 1
ATOM 1525 C C . LYS A 1 191 ? -10.122 4.968 18.502 1.00 94.75 191 LYS A C 1
ATOM 1527 O O . LYS A 1 191 ? -9.403 5.735 19.131 1.00 94.75 191 LYS A O 1
ATOM 1532 N N . GLY A 1 192 ? -10.218 4.988 17.170 1.00 92.88 192 GLY A N 1
ATOM 1533 C CA . GLY A 1 192 ? -9.440 5.908 16.332 1.00 92.88 192 GLY A CA 1
ATOM 1534 C C . GLY A 1 192 ? -9.689 7.378 16.683 1.00 92.88 192 GLY A C 1
ATOM 1535 O O . GLY A 1 192 ? -8.742 8.132 16.894 1.00 92.88 192 GLY A O 1
ATOM 1536 N N . LEU A 1 193 ? -10.956 7.772 16.850 1.00 92.25 193 LEU A N 1
ATOM 1537 C CA . LEU A 1 193 ? -11.327 9.136 17.246 1.00 92.25 193 LEU A CA 1
ATOM 1538 C C . LEU A 1 193 ? -10.808 9.514 18.637 1.00 92.25 193 LEU A C 1
ATOM 1540 O O . LEU A 1 193 ? -10.332 10.632 18.826 1.00 92.25 193 LEU A O 1
ATOM 1544 N N . LYS A 1 194 ? -10.880 8.593 19.608 1.00 90.75 194 LYS A N 1
ATOM 1545 C CA . LYS A 1 194 ? -10.349 8.824 20.957 1.00 90.75 194 LYS A CA 1
ATOM 1546 C C . LYS A 1 194 ? -8.845 9.113 20.913 1.00 90.75 194 LYS A C 1
ATOM 1548 O O . LYS A 1 194 ? -8.414 10.109 21.483 1.00 90.75 194 LYS A O 1
ATOM 1553 N N . MET A 1 195 ? -8.083 8.313 20.170 1.00 87.50 195 MET A N 1
ATOM 1554 C CA . MET A 1 195 ? -6.635 8.503 20.026 1.00 87.50 195 MET A CA 1
ATOM 1555 C C . MET A 1 195 ? -6.284 9.818 19.324 1.00 87.50 195 MET A C 1
ATOM 1557 O O . MET A 1 195 ? -5.358 10.507 19.740 1.00 87.50 195 MET A O 1
ATOM 1561 N N . LEU A 1 196 ? -7.027 10.205 18.280 1.00 85.06 196 LEU A N 1
ATOM 1562 C CA . LEU A 1 196 ? -6.831 11.505 17.623 1.00 85.06 196 LEU A CA 1
ATOM 1563 C C . LEU A 1 196 ? -7.040 12.668 18.594 1.00 85.06 196 LEU A C 1
ATOM 1565 O O . LEU A 1 196 ? -6.259 13.618 18.586 1.00 85.06 196 LEU A O 1
ATOM 1569 N N . LYS A 1 197 ? -8.071 12.586 19.441 1.00 85.25 197 LYS A N 1
ATOM 1570 C CA . LYS A 1 197 ? -8.354 13.605 20.454 1.00 85.25 197 LYS A CA 1
ATOM 1571 C C . LYS A 1 197 ? -7.228 13.698 21.488 1.00 85.25 197 LYS A C 1
ATOM 1573 O O . LYS A 1 197 ? -6.712 14.788 21.702 1.00 85.25 197 LYS A O 1
ATOM 1578 N N . GLU A 1 198 ? -6.814 12.569 22.060 1.00 82.06 198 GLU A N 1
ATOM 1579 C CA . GLU A 1 198 ? -5.733 12.507 23.058 1.00 82.06 198 GLU A CA 1
ATOM 1580 C C . GLU A 1 198 ? -4.402 13.036 22.495 1.00 82.06 198 GLU A C 1
ATOM 1582 O O . GLU A 1 198 ? -3.701 13.806 23.152 1.00 82.06 198 GLU A O 1
ATOM 1587 N N . ASN A 1 199 ? -4.070 12.695 21.245 1.00 78.12 199 ASN A N 1
ATOM 1588 C CA . ASN A 1 199 ? -2.859 13.202 20.595 1.00 78.12 199 ASN A CA 1
ATOM 1589 C C . ASN A 1 199 ? -2.930 14.698 20.297 1.00 78.12 199 ASN A C 1
ATOM 1591 O O . ASN A 1 199 ? -1.935 15.399 20.477 1.00 78.12 199 ASN A O 1
ATOM 1595 N N . LYS A 1 200 ? -4.090 15.201 19.861 1.00 78.50 200 LYS A N 1
ATOM 1596 C CA . LYS A 1 200 ? -4.289 16.633 19.630 1.00 78.50 200 LYS A CA 1
ATOM 1597 C C . LYS A 1 200 ? -4.108 17.427 20.925 1.00 78.50 200 LYS A C 1
ATOM 1599 O O . LYS A 1 200 ? -3.336 18.379 20.934 1.00 78.50 200 LYS A O 1
ATOM 1604 N N . GLU A 1 201 ? -4.743 16.993 22.013 1.00 73.56 201 GLU A N 1
ATOM 1605 C CA . GLU A 1 201 ? -4.601 17.615 23.336 1.00 73.56 201 GLU A CA 1
ATOM 1606 C C . GLU A 1 201 ? -3.138 17.595 23.812 1.00 73.56 201 GLU A C 1
ATOM 1608 O O . GLU A 1 201 ? -2.633 18.602 24.299 1.00 73.56 201 GLU A O 1
ATOM 1613 N N . LYS A 1 202 ? -2.403 16.495 23.594 1.00 70.81 202 LYS A N 1
ATOM 1614 C CA . LYS A 1 202 ? -0.969 16.397 23.930 1.00 70.81 202 LYS A CA 1
ATOM 1615 C C . LYS A 1 202 ? -0.102 17.376 23.132 1.00 70.81 202 LYS A C 1
ATOM 1617 O O . LYS A 1 202 ? 0.807 17.986 23.699 1.00 70.81 202 LYS A O 1
ATOM 1622 N N . ILE A 1 203 ? -0.354 17.522 21.829 1.00 69.62 203 ILE A N 1
ATOM 1623 C CA . ILE A 1 203 ? 0.358 18.482 20.970 1.00 69.62 203 ILE A CA 1
ATOM 1624 C C . ILE A 1 203 ? 0.077 19.910 21.446 1.00 69.62 203 ILE A C 1
ATOM 1626 O O . ILE A 1 203 ? 1.021 20.675 21.644 1.00 69.62 203 ILE A O 1
ATOM 1630 N N . GLU A 1 204 ? -1.193 20.234 21.695 1.00 62.91 204 GLU A N 1
ATOM 1631 C CA . GLU A 1 204 ? -1.621 21.547 22.185 1.00 62.91 204 GLU A CA 1
ATOM 1632 C C . GLU A 1 204 ? -1.002 21.861 23.558 1.00 62.91 204 GLU A C 1
ATOM 1634 O O . GLU A 1 204 ? -0.389 22.916 23.726 1.00 62.91 204 GLU A O 1
ATOM 1639 N N . CYS A 1 205 ? -1.019 20.925 24.512 1.00 63.16 205 CYS A N 1
ATOM 1640 C CA . CYS A 1 205 ? -0.360 21.100 25.810 1.00 63.16 205 CYS A CA 1
ATOM 1641 C C . CYS A 1 205 ? 1.157 21.304 25.687 1.00 63.16 205 CYS A C 1
ATOM 1643 O O . CYS A 1 205 ? 1.724 22.102 26.430 1.00 63.16 205 CYS A O 1
ATOM 1645 N N . LYS A 1 206 ? 1.834 20.631 24.746 1.00 60.12 206 LYS A N 1
ATOM 1646 C CA . LYS A 1 206 ? 3.275 20.826 24.514 1.00 60.12 206 LYS A CA 1
ATOM 1647 C C . LYS A 1 206 ? 3.577 22.227 23.973 1.00 60.12 206 LYS A C 1
ATOM 1649 O O . LYS A 1 206 ? 4.568 22.824 24.387 1.00 60.12 206 LYS A O 1
ATOM 1654 N N . THR A 1 207 ? 2.705 22.770 23.120 1.00 55.41 207 THR A N 1
ATOM 1655 C CA . THR A 1 207 ? 2.792 24.166 22.656 1.00 55.41 207 THR A CA 1
ATOM 1656 C C . THR A 1 207 ? 2.424 25.187 23.739 1.00 55.41 207 THR A C 1
ATOM 1658 O O . THR A 1 207 ? 3.008 26.266 23.777 1.00 55.41 207 THR A O 1
ATOM 1661 N N . CYS A 1 208 ? 1.551 24.839 24.692 1.00 54.44 208 CYS A N 1
ATOM 1662 C CA . CYS A 1 208 ? 1.242 25.708 25.834 1.00 54.44 208 CYS A CA 1
ATOM 1663 C C . CYS A 1 208 ? 2.440 25.912 26.781 1.00 54.44 208 CYS A C 1
ATOM 1665 O O . CYS A 1 208 ? 2.560 26.967 27.394 1.00 54.44 208 CYS A O 1
ATOM 1667 N N . ILE A 1 209 ? 3.345 24.933 26.909 1.00 52.59 209 ILE A N 1
ATOM 1668 C CA . ILE A 1 209 ? 4.549 25.055 27.757 1.00 52.59 209 ILE A CA 1
ATOM 1669 C C . ILE A 1 209 ? 5.626 25.917 27.062 1.00 52.59 209 ILE A C 1
ATOM 1671 O O . ILE A 1 209 ? 6.406 26.605 27.729 1.00 52.59 209 ILE A O 1
ATOM 1675 N N . THR A 1 210 ? 5.648 25.945 25.723 1.00 49.78 210 THR A N 1
ATOM 1676 C CA . THR A 1 210 ? 6.547 26.820 24.945 1.00 49.78 210 THR A CA 1
ATOM 1677 C C . THR A 1 210 ? 6.100 28.283 24.903 1.00 49.78 210 THR A C 1
ATOM 1679 O O . THR A 1 210 ? 6.930 29.147 24.638 1.00 49.78 210 THR A O 1
ATOM 1682 N N . ASP A 1 211 ? 4.854 28.586 25.282 1.00 47.56 211 ASP A N 1
ATOM 1683 C CA . ASP A 1 211 ? 4.361 29.956 25.512 1.00 47.56 211 ASP A CA 1
ATOM 1684 C C . ASP A 1 211 ? 4.733 30.508 26.910 1.00 47.56 211 ASP A C 1
ATOM 1686 O O . ASP A 1 211 ? 4.142 31.465 27.416 1.00 47.56 211 ASP A O 1
ATOM 1690 N N . SER A 1 212 ? 5.782 29.972 27.545 1.00 47.06 212 SER A N 1
ATOM 1691 C CA . SER A 1 212 ? 6.349 30.517 28.792 1.00 47.06 212 SER A CA 1
ATOM 1692 C C . SER A 1 212 ? 6.991 31.910 28.641 1.00 47.06 212 SER A C 1
ATOM 1694 O O . SER A 1 212 ? 7.431 32.495 29.632 1.00 47.06 212 SER A O 1
ATOM 1696 N N . PHE A 1 213 ? 6.951 32.524 27.451 1.00 46.50 213 PHE A N 1
ATOM 1697 C CA . PHE A 1 213 ? 7.307 33.936 27.265 1.00 46.50 213 PHE A CA 1
ATOM 1698 C C . PHE A 1 213 ? 6.279 34.927 27.850 1.00 46.50 213 PHE A C 1
ATOM 1700 O O . PHE A 1 213 ? 6.543 36.126 27.877 1.00 46.50 213 PHE A O 1
ATOM 1707 N N . GLN A 1 214 ? 5.136 34.462 28.373 1.00 47.81 214 GLN A N 1
ATOM 1708 C CA . GLN A 1 214 ? 4.190 35.325 29.101 1.00 47.81 214 GLN A CA 1
ATOM 1709 C C . GLN A 1 214 ? 4.414 35.400 30.622 1.00 47.81 214 GLN A C 1
ATOM 1711 O O . GLN A 1 214 ? 3.762 36.202 31.289 1.00 47.81 214 GLN A O 1
ATOM 1716 N N . LEU A 1 215 ? 5.363 34.645 31.193 1.00 44.50 215 LEU A N 1
ATOM 1717 C CA . LEU A 1 215 ? 5.689 34.751 32.627 1.00 44.50 215 LEU A CA 1
ATOM 1718 C C . LEU A 1 215 ? 6.789 35.783 32.947 1.00 44.50 215 LEU A C 1
ATOM 1720 O O . LEU A 1 215 ? 6.973 36.120 34.115 1.00 44.50 215 LEU A O 1
ATOM 1724 N N . SER A 1 216 ? 7.482 36.352 31.953 1.00 46.50 216 SER A N 1
ATOM 1725 C CA . SER A 1 216 ? 8.530 37.367 32.178 1.00 46.50 216 SER A CA 1
ATOM 1726 C C . SER A 1 216 ? 8.027 38.819 32.146 1.00 46.50 216 SER A C 1
ATOM 1728 O O . SER A 1 216 ? 8.701 39.709 32.664 1.00 46.50 216 SER A O 1
ATOM 1730 N N . SER A 1 217 ? 6.823 39.091 31.628 1.00 44.16 217 SER A N 1
ATOM 1731 C CA . SER A 1 217 ? 6.258 40.453 31.590 1.00 44.16 217 SER A CA 1
ATOM 1732 C C . SER A 1 217 ? 5.603 40.903 32.903 1.00 44.16 217 SER A C 1
ATOM 1734 O O . SER A 1 217 ? 5.263 42.077 33.043 1.00 44.16 217 SER A O 1
ATOM 1736 N N . ALA A 1 218 ? 5.447 40.006 33.883 1.00 43.75 218 ALA A N 1
ATOM 1737 C CA . ALA A 1 218 ? 4.974 40.352 35.227 1.00 43.75 218 ALA A CA 1
ATOM 1738 C C . ALA A 1 218 ? 6.103 40.815 36.174 1.00 43.75 218 ALA A C 1
ATOM 1740 O O . ALA A 1 218 ? 5.815 41.383 37.224 1.00 43.75 218 ALA A O 1
ATOM 1741 N N . ALA A 1 219 ? 7.377 40.632 35.800 1.00 46.84 219 ALA A N 1
ATOM 1742 C CA . ALA A 1 219 ? 8.530 40.997 36.630 1.00 46.84 219 ALA A CA 1
ATOM 1743 C C . ALA A 1 219 ? 9.032 4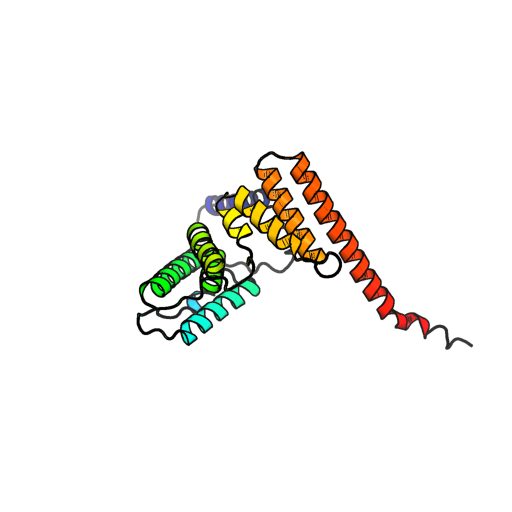2.446 36.435 1.00 46.84 219 ALA A C 1
ATOM 1745 O O . ALA A 1 219 ? 9.913 42.879 37.168 1.00 46.84 219 ALA A O 1
ATOM 1746 N N . TRP A 1 220 ? 8.459 43.214 35.497 1.00 39.62 220 TRP A N 1
ATOM 1747 C CA . TRP A 1 220 ? 8.861 44.605 35.203 1.00 39.62 220 TRP A CA 1
ATOM 1748 C C . TRP A 1 220 ? 7.808 45.657 35.579 1.00 39.62 220 TRP A C 1
ATOM 1750 O O . TRP A 1 220 ? 7.893 46.810 35.164 1.00 39.62 220 TRP A O 1
ATOM 1760 N N . ARG A 1 221 ? 6.797 45.280 36.370 1.00 44.41 221 ARG A N 1
ATOM 1761 C CA . ARG A 1 221 ? 5.882 46.234 37.012 1.00 44.41 221 ARG A CA 1
ATOM 1762 C C . ARG A 1 221 ? 6.106 46.242 38.522 1.00 44.41 221 ARG A C 1
ATOM 1764 O O . ARG A 1 221 ? 5.259 45.750 39.263 1.00 44.41 221 ARG A O 1
ATOM 1771 N N . LYS A 1 222 ? 7.241 46.784 38.957 1.00 41.97 222 LYS A N 1
ATOM 1772 C CA . LYS A 1 222 ? 7.424 47.440 40.258 1.00 41.97 222 LYS A CA 1
ATOM 1773 C C . LYS A 1 222 ? 8.597 48.401 40.179 1.00 41.97 222 LYS A C 1
ATOM 1775 O O . LYS A 1 222 ? 9.615 48.005 39.576 1.00 41.97 222 LYS A O 1
#

Foldseek 3Di:
DDPVVVVVVVVVVVVVCPPDVPPPPPDPDDDDDPPDDDAQLVVLDDDQALPQDPVSVVVSLVSVVVCVVVVNDHDLVSLVVLVVSLVSCVVRYPDLPLVSSLVSNVVSVVLVSNLVSQVSCVVVVVDQLPPNLVSCVSVVVLVVSLVSLVVVVVPDDCVPCLLVQLVSLQSQLVSCVVVVVNVSNVVSNVSSVVSVVVVVVVVVVVVVVVVCVVVVVVVPPD

Organism: NCBI:txid165597

InterPro domains:
  IPR011990 Tetratricopeptide-like helical domain superfamily [G3DSA:1.25.40.10] (75-213)
  IPR011990 Tetratricopeptide-like helical domain superfamily [SSF48452] (95-201)
  IPR019734 Tetratricopeptide repeat [PF13181] (170-195)
  IPR019734 Tetratricopeptide repeat [PS50005] (166-199)
  IPR019734 Tetratricopeptide repeat [SM00028] (166-199)